Protein AF-D2A1H9-F1 (afdb_monomer)

pLDDT: mean 75.72, std 21.06, range [24.33, 97.44]

Sequence (351 aa):
MEKSYALTEHEVFTREFLALYKQNPILWQQKHPQYRNRSLRSEAYATIVKKCQEFNPEADEDFVRMKIDSMRSTFRKERKKVLQSKATATNPEDVYKPSLWYYDLLLFTAGEEAENEAMNETDEVLSPEDGNLVKIPFWSREYSAILINFYKSYPCLYSMSHPHYKNKKKRNDAVKKITEKLMEATGKYFHTSDVRRKISLIRGQFLYEYKKIKNSESRGENYKPTLWCFEMLSFLNEEYANKNKVATKKAERRMNLRPKVKRKNSSSDDSDEDMNVKKESDSSLSSESVQVEPKEEDEDQFDTTGKSLARILREMTDEQRIFANKIIREVMYHGQMEHLTASSRFSLDGS

Organism: Tribolium castaneum (NCBI:txid7070)

Secondary structure (DSSP, 8-state):
-----PPPHHHHHHHHHHHHHHH-GGGT-TT-TTTT-HHHHHHHHHHHHHHHHTT-TT--HHHHHHHHHHHHHHHHHHHHHHHHHHHH-SSGGGSPPP--TTHHHHGGGHHHHHHHHHHGGGSEEE-TTT--EEEPPP--HHHHHHHHHHHHT-GGGT-TTSTTTT-HHHHHHHHHHHHHHHHHHHS----HHHHHHHHHHHHHHHHHHHHHHHHHHHTT--PPP--TTTGGGGGGHHHHHHHHHHHHHHHHHHHTTS--PPP-----------------------------PPP-----HHHHHHHHHHHHHHHS-HHHHHHHHHHHHHHHHHHHTT---TT-----S--

Structure (mmCIF, N/CA/C/O backbone):
data_AF-D2A1H9-F1
#
_entry.id   AF-D2A1H9-F1
#
loop_
_atom_site.group_PDB
_atom_site.id
_atom_site.type_symbol
_atom_site.label_atom_id
_atom_site.label_alt_id
_atom_site.label_comp_id
_atom_site.label_asym_id
_atom_site.label_entity_id
_atom_site.label_seq_id
_atom_site.pdbx_PDB_ins_code
_atom_site.Cartn_x
_atom_site.Cartn_y
_atom_site.Cartn_z
_atom_site.occupancy
_atom_site.B_iso_or_equiv
_atom_site.auth_seq_id
_atom_site.auth_comp_id
_atom_site.auth_asym_id
_atom_site.auth_atom_id
_atom_site.pdbx_PDB_model_num
ATOM 1 N N . MET A 1 1 ? 10.017 -13.354 -43.660 1.00 31.61 1 MET A N 1
ATOM 2 C CA . MET A 1 1 ? 8.849 -14.100 -43.147 1.00 31.61 1 MET A CA 1
ATOM 3 C C . MET A 1 1 ? 8.525 -13.559 -41.766 1.00 31.61 1 MET A C 1
ATOM 5 O O . MET A 1 1 ? 9.150 -13.969 -40.795 1.00 31.61 1 MET A O 1
ATOM 9 N N . GLU A 1 2 ? 7.625 -12.578 -41.696 1.00 36.06 2 GLU A N 1
ATOM 10 C CA . GLU A 1 2 ? 7.051 -12.112 -40.432 1.00 36.06 2 GLU A CA 1
ATOM 11 C C . GLU A 1 2 ? 6.220 -13.248 -39.847 1.00 36.06 2 GLU A C 1
ATOM 13 O O . GLU A 1 2 ? 5.193 -13.638 -40.402 1.00 36.06 2 GLU A O 1
ATOM 18 N N . LYS A 1 3 ? 6.680 -13.825 -38.739 1.00 33.03 3 LYS A N 1
ATOM 19 C CA . LYS A 1 3 ? 5.825 -14.704 -37.954 1.00 33.03 3 LYS A CA 1
ATOM 20 C C . LYS A 1 3 ? 4.831 -13.807 -37.222 1.00 33.03 3 LYS A C 1
ATOM 22 O O . LYS A 1 3 ? 5.154 -13.233 -36.186 1.00 33.03 3 LYS A O 1
ATOM 27 N N . SER A 1 4 ? 3.643 -13.656 -37.800 1.00 45.28 4 SER A N 1
ATOM 28 C CA . SER A 1 4 ? 2.462 -13.163 -37.095 1.00 45.28 4 SER A CA 1
ATOM 29 C C . SER A 1 4 ? 2.116 -14.188 -36.014 1.00 45.28 4 SER A C 1
ATOM 31 O O . SER A 1 4 ? 1.417 -15.169 -36.255 1.00 45.28 4 SER A O 1
ATOM 33 N N . TYR A 1 5 ? 2.715 -14.028 -34.837 1.00 46.16 5 TYR A N 1
ATOM 34 C CA . TYR A 1 5 ? 2.308 -14.770 -33.656 1.00 46.16 5 TYR A CA 1
ATOM 35 C C . TYR A 1 5 ? 1.005 -14.138 -33.171 1.00 46.16 5 TYR A C 1
ATOM 37 O O . TYR A 1 5 ? 0.990 -12.979 -32.756 1.00 46.16 5 TYR A O 1
ATOM 45 N N . ALA A 1 6 ? -0.099 -14.877 -33.282 1.00 54.22 6 ALA A N 1
ATOM 46 C CA . ALA A 1 6 ? -1.350 -14.487 -32.652 1.00 54.22 6 ALA A CA 1
ATOM 47 C C . ALA A 1 6 ? -1.087 -14.287 -31.151 1.00 54.22 6 ALA A C 1
ATOM 49 O O . ALA A 1 6 ? -0.584 -15.193 -30.487 1.00 54.22 6 ALA A O 1
ATOM 50 N N . LEU A 1 7 ? -1.369 -13.084 -30.647 1.00 64.19 7 LEU A N 1
ATOM 51 C CA . LEU A 1 7 ? -1.227 -12.765 -29.228 1.00 64.19 7 LEU A CA 1
ATOM 52 C C . LEU A 1 7 ? -2.126 -13.698 -28.417 1.00 64.19 7 LEU A C 1
ATOM 54 O O . LEU A 1 7 ? -3.286 -13.913 -28.773 1.00 64.19 7 LEU A O 1
ATOM 58 N N . THR A 1 8 ? -1.604 -14.224 -27.315 1.00 81.44 8 THR A N 1
ATOM 59 C CA . THR A 1 8 ? -2.415 -14.976 -26.352 1.00 81.44 8 THR A CA 1
ATOM 60 C C . THR A 1 8 ? -3.510 -14.074 -25.772 1.00 81.44 8 THR A C 1
ATOM 62 O O . THR A 1 8 ? -3.329 -12.858 -25.660 1.00 81.44 8 THR A O 1
ATOM 65 N N . GLU A 1 9 ? -4.641 -14.643 -25.345 1.00 78.94 9 GLU A N 1
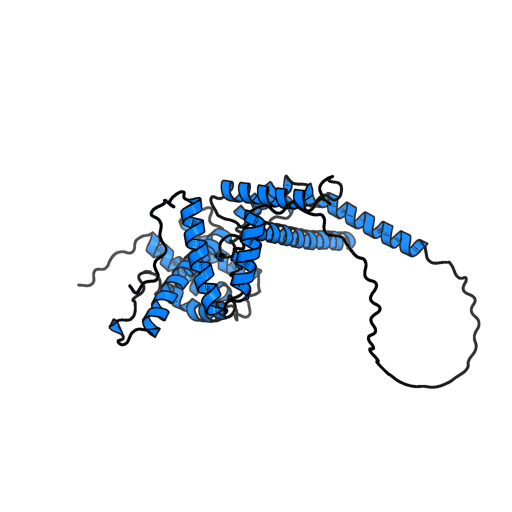ATOM 66 C CA . GLU A 1 9 ? -5.736 -13.873 -24.723 1.00 78.94 9 GLU A CA 1
ATOM 67 C C . GLU A 1 9 ? -5.243 -13.005 -23.551 1.00 78.94 9 GLU A C 1
ATOM 69 O O . GLU A 1 9 ? -5.648 -11.852 -23.394 1.00 78.94 9 GLU A O 1
ATOM 74 N N . HIS A 1 10 ? -4.286 -13.520 -22.772 1.00 79.50 10 HIS A N 1
ATOM 75 C CA . HIS A 1 10 ? -3.660 -12.790 -21.673 1.00 79.50 10 HIS A CA 1
ATOM 76 C C . HIS A 1 10 ? -2.796 -11.601 -22.142 1.00 79.50 10 HIS A C 1
ATOM 78 O O . HIS A 1 10 ? -2.772 -10.554 -21.486 1.00 79.50 10 HIS A O 1
ATOM 84 N N . GLU A 1 11 ? -2.071 -11.731 -23.256 1.00 86.44 11 GLU A N 1
ATOM 85 C CA . GLU A 1 11 ? -1.290 -10.631 -23.838 1.00 86.44 11 GLU A CA 1
ATOM 86 C C . GLU A 1 11 ? -2.198 -9.548 -24.422 1.00 86.44 11 GLU A C 1
ATOM 88 O O . GLU A 1 11 ? -1.936 -8.361 -24.217 1.00 86.44 11 GLU A O 1
ATOM 93 N N . VAL A 1 12 ? -3.296 -9.940 -25.079 1.00 89.06 12 VAL A N 1
ATOM 94 C CA . VAL A 1 12 ? -4.325 -9.005 -25.558 1.00 89.06 12 VAL A CA 1
ATOM 95 C C . VAL A 1 12 ? -4.909 -8.224 -24.383 1.00 89.06 12 VAL A C 1
ATOM 97 O O . VAL A 1 12 ? -4.861 -6.991 -24.394 1.00 89.06 12 VAL A O 1
ATOM 100 N N . PHE A 1 13 ? -5.341 -8.923 -23.328 1.00 90.81 13 PHE A N 1
ATOM 101 C CA . PHE A 1 13 ? -5.833 -8.300 -22.101 1.00 90.81 13 PHE A CA 1
ATOM 102 C C . PHE A 1 13 ? -4.808 -7.335 -21.497 1.00 90.81 13 PHE A C 1
ATOM 104 O O . PHE A 1 13 ? -5.133 -6.194 -21.178 1.00 90.81 13 PHE A O 1
ATOM 111 N N . THR A 1 14 ? -3.553 -7.770 -21.356 1.00 90.75 14 THR A N 1
ATOM 112 C CA . THR A 1 14 ? -2.485 -6.951 -20.769 1.00 90.75 14 THR A CA 1
ATOM 113 C C . THR A 1 14 ? -2.237 -5.685 -21.587 1.00 90.75 14 THR A C 1
ATOM 115 O O . THR A 1 14 ? -2.076 -4.603 -21.020 1.00 90.75 14 THR A O 1
ATOM 118 N N . ARG A 1 15 ? -2.247 -5.792 -22.918 1.00 93.50 15 ARG A N 1
ATOM 119 C CA . ARG A 1 15 ? -2.077 -4.648 -23.815 1.00 93.50 15 ARG A CA 1
ATOM 120 C C . ARG A 1 15 ? -3.219 -3.646 -23.666 1.00 93.50 15 ARG A C 1
ATOM 122 O O . ARG A 1 15 ? -2.962 -2.450 -23.568 1.00 93.50 15 ARG A O 1
ATOM 129 N N . GLU A 1 16 ? -4.459 -4.117 -23.615 1.00 93.94 16 GLU A N 1
ATOM 130 C CA . GLU A 1 16 ? -5.640 -3.264 -23.447 1.00 93.94 16 GLU A CA 1
ATOM 131 C C . GLU A 1 16 ? -5.691 -2.625 -22.056 1.00 93.94 16 GLU A C 1
ATOM 133 O O . GLU A 1 16 ? -5.940 -1.426 -21.935 1.00 93.94 16 GLU A O 1
ATOM 138 N N . PHE A 1 17 ? -5.358 -3.386 -21.011 1.00 94.62 17 PHE A N 1
ATOM 139 C CA . PHE A 1 17 ? -5.221 -2.887 -19.645 1.00 94.62 17 PHE A CA 1
ATOM 140 C C . PHE A 1 17 ? -4.208 -1.737 -19.565 1.00 94.62 17 PHE A C 1
ATOM 142 O O . PHE A 1 17 ? -4.512 -0.663 -19.041 1.00 94.62 17 PHE A O 1
ATOM 149 N N . LEU A 1 18 ? -3.008 -1.933 -20.122 1.00 95.69 18 LEU A N 1
ATOM 150 C CA . LEU A 1 18 ? -1.959 -0.913 -20.134 1.00 95.69 18 LEU A CA 1
ATOM 151 C C . LEU A 1 18 ? -2.318 0.279 -21.029 1.00 95.69 18 LEU A C 1
ATOM 153 O O . LEU A 1 18 ? -1.963 1.410 -20.697 1.00 95.69 18 LEU A O 1
ATOM 157 N N . ALA A 1 19 ? -3.057 0.062 -22.120 1.00 96.06 19 ALA A N 1
ATOM 158 C CA . ALA A 1 19 ? -3.561 1.140 -22.966 1.00 96.06 19 ALA A CA 1
ATOM 159 C C . ALA A 1 19 ? -4.569 2.025 -22.218 1.00 96.06 19 ALA A C 1
ATOM 161 O O . ALA A 1 19 ? -4.423 3.248 -22.232 1.00 96.06 19 ALA A O 1
ATOM 162 N N . LEU A 1 20 ? -5.533 1.429 -21.507 1.00 96.25 20 LEU A N 1
ATOM 163 C CA . LEU A 1 20 ? -6.468 2.171 -20.655 1.00 96.25 20 LEU A CA 1
ATOM 164 C C . LEU A 1 20 ? -5.728 2.918 -19.543 1.00 96.25 20 LEU A C 1
ATOM 166 O O . LEU A 1 20 ? -6.018 4.083 -19.279 1.00 96.25 20 LEU A O 1
ATOM 170 N N . TYR A 1 21 ? -4.727 2.290 -18.925 1.00 96.38 21 TYR A N 1
ATOM 171 C CA . TYR A 1 21 ? -3.904 2.949 -17.916 1.00 96.38 21 TYR A CA 1
ATOM 172 C C . TYR A 1 21 ? -3.146 4.161 -18.486 1.00 96.38 21 TYR A C 1
ATOM 174 O O . TYR A 1 21 ? -3.185 5.245 -17.902 1.00 96.38 21 TYR A O 1
ATOM 182 N N . LYS A 1 22 ? -2.533 4.019 -19.668 1.00 95.56 22 LYS A N 1
ATOM 183 C CA . LYS A 1 22 ? -1.838 5.105 -20.376 1.00 95.56 22 LYS A CA 1
ATOM 184 C C . LYS A 1 22 ? -2.769 6.273 -20.711 1.00 95.56 22 LYS A C 1
ATOM 186 O O . LYS A 1 22 ? -2.378 7.421 -20.519 1.00 95.56 22 LYS A O 1
ATOM 191 N N . GLN A 1 23 ? -3.992 5.987 -21.161 1.00 95.62 23 GLN A N 1
ATOM 192 C CA . GLN A 1 23 ? -5.009 6.991 -21.509 1.00 95.62 23 GLN A CA 1
ATOM 193 C C . GLN A 1 23 ? -5.525 7.793 -20.305 1.00 95.62 23 GLN A C 1
ATOM 195 O O . GLN A 1 23 ? -6.128 8.844 -20.495 1.00 95.62 23 GLN A O 1
ATOM 200 N N . ASN A 1 24 ? -5.273 7.333 -19.076 1.00 94.00 24 ASN A N 1
ATOM 201 C CA . ASN A 1 24 ? -5.733 7.974 -17.848 1.00 94.00 24 ASN A CA 1
ATOM 202 C C . ASN A 1 24 ? -4.560 8.599 -17.060 1.00 94.00 24 ASN A C 1
ATOM 204 O O . ASN A 1 24 ? -4.170 8.072 -16.012 1.00 94.00 24 ASN A O 1
ATOM 208 N N . PRO A 1 25 ? -4.001 9.746 -17.505 1.00 92.69 25 PRO A N 1
ATOM 209 C CA . PRO A 1 25 ? -2.854 10.399 -16.865 1.00 92.69 25 PRO A CA 1
ATOM 210 C C . PRO A 1 25 ? -3.104 10.788 -15.408 1.00 92.69 25 PRO A C 1
ATOM 212 O O . PRO A 1 25 ? -2.181 10.740 -14.598 1.00 92.69 25 PRO A O 1
ATOM 215 N N . ILE A 1 26 ? -4.358 11.052 -15.027 1.00 92.25 26 ILE A N 1
ATOM 216 C CA . ILE A 1 26 ? -4.758 11.301 -13.633 1.00 92.25 26 ILE A CA 1
ATOM 217 C C . ILE A 1 26 ? -4.377 10.175 -12.665 1.00 92.25 26 ILE A C 1
ATOM 219 O O . ILE A 1 26 ? -4.327 10.412 -11.456 1.00 92.25 26 ILE A O 1
ATOM 223 N N . LEU A 1 27 ? -4.127 8.959 -13.167 1.00 90.75 27 LEU A N 1
ATOM 224 C CA . LEU A 1 27 ? -3.737 7.805 -12.362 1.00 90.75 27 LEU A CA 1
ATOM 225 C C . LEU A 1 27 ? -2.225 7.720 -12.121 1.00 90.75 27 LEU A C 1
ATOM 227 O O . LEU A 1 27 ? -1.824 7.096 -11.139 1.00 90.75 27 LEU A O 1
ATOM 231 N N . TRP A 1 28 ? -1.394 8.334 -12.969 1.00 90.38 28 TRP A N 1
ATOM 232 C CA . TRP A 1 28 ? 0.053 8.085 -12.981 1.00 90.38 28 TRP A CA 1
ATOM 233 C C . TRP A 1 28 ? 0.952 9.316 -13.109 1.00 90.38 28 TRP A C 1
ATOM 235 O O . TRP A 1 28 ? 2.125 9.199 -12.773 1.00 90.38 28 TRP A O 1
ATOM 245 N N . GLN A 1 29 ? 0.434 10.464 -13.546 1.00 88.50 29 GLN A N 1
ATOM 246 C CA . GLN A 1 29 ? 1.164 11.733 -13.611 1.00 88.50 29 GLN A CA 1
ATOM 247 C C . GLN A 1 29 ? 0.939 12.537 -12.330 1.00 88.50 29 GLN A C 1
ATOM 249 O O . GLN A 1 29 ? -0.151 13.078 -12.123 1.00 88.50 29 GLN A O 1
ATOM 254 N N . GLN A 1 30 ? 1.953 12.665 -11.475 1.00 82.94 30 GLN A N 1
ATOM 255 C CA . GLN A 1 30 ? 1.803 13.349 -10.182 1.00 82.94 30 GLN A CA 1
ATOM 256 C C . GLN A 1 30 ? 1.515 14.842 -10.329 1.00 82.94 30 GLN A C 1
ATOM 258 O O . GLN A 1 30 ? 0.791 15.427 -9.522 1.00 82.94 30 GLN A O 1
ATOM 263 N N . LYS A 1 31 ? 2.057 15.448 -11.388 1.00 83.81 31 LYS A N 1
ATOM 264 C CA . LYS A 1 31 ? 1.885 16.870 -11.716 1.00 83.81 31 LYS A CA 1
ATOM 265 C C . LYS A 1 31 ? 0.549 17.171 -12.402 1.00 83.81 31 LYS A C 1
ATOM 267 O O . LYS A 1 31 ? 0.267 18.329 -12.697 1.00 83.81 31 LYS A O 1
ATOM 272 N N . HIS A 1 32 ? -0.286 16.163 -12.660 1.00 87.44 32 HIS A N 1
ATOM 273 C CA . HIS A 1 32 ? -1.576 16.374 -13.306 1.00 87.44 32 HIS A CA 1
ATOM 274 C C . HIS A 1 32 ? -2.501 17.229 -12.415 1.00 87.44 32 HIS A C 1
ATOM 276 O O . HIS A 1 32 ? -2.644 16.920 -11.228 1.00 87.44 32 HIS A O 1
ATOM 282 N N . PRO A 1 33 ? -3.204 18.250 -12.948 1.00 89.44 33 PRO A N 1
ATOM 283 C CA . PRO A 1 33 ? -4.026 19.154 -12.134 1.00 89.44 33 PRO A CA 1
ATOM 284 C C . PRO A 1 33 ? -5.084 18.421 -11.296 1.00 89.44 33 PRO A C 1
ATOM 286 O O . PRO A 1 33 ? -5.309 18.726 -10.127 1.00 89.44 33 PRO A O 1
ATOM 289 N N . GLN A 1 34 ? -5.700 17.391 -11.879 1.00 88.88 34 GLN A N 1
ATOM 290 C CA . GLN A 1 34 ? -6.692 16.547 -11.211 1.00 88.88 34 GLN A CA 1
ATOM 291 C C . GLN A 1 34 ? -6.103 15.338 -10.449 1.00 88.88 34 GLN A C 1
ATOM 293 O O . GLN A 1 34 ? -6.873 14.512 -9.963 1.00 88.88 34 GLN A O 1
ATOM 298 N N . TYR A 1 35 ? -4.777 15.216 -10.277 1.00 77.94 35 TYR A N 1
ATOM 299 C CA . TYR A 1 35 ? -4.156 14.060 -9.601 1.00 77.94 35 TYR A CA 1
ATOM 300 C C . TYR A 1 35 ? -4.649 13.866 -8.157 1.00 77.94 35 TYR A C 1
ATOM 302 O O . TYR A 1 35 ? -4.772 12.746 -7.673 1.00 77.94 35 TYR A O 1
ATOM 310 N N . ARG A 1 36 ? -4.977 14.947 -7.442 1.00 77.19 36 ARG A N 1
ATOM 311 C CA . ARG A 1 36 ? -5.502 14.864 -6.064 1.00 77.19 36 ARG A CA 1
ATOM 312 C C . ARG A 1 36 ? -7.024 14.694 -5.995 1.00 77.19 36 ARG A C 1
ATOM 314 O O . ARG A 1 36 ? -7.566 14.526 -4.903 1.00 77.19 36 ARG A O 1
ATOM 321 N N . ASN A 1 37 ? -7.727 14.719 -7.129 1.00 80.94 37 ASN A N 1
ATOM 322 C CA . ASN A 1 37 ? -9.178 14.574 -7.152 1.00 80.94 37 ASN A CA 1
ATOM 323 C C . ASN A 1 37 ? -9.571 13.094 -7.035 1.00 80.94 37 ASN A C 1
ATOM 325 O O . ASN A 1 37 ? -9.503 12.326 -7.995 1.00 80.94 37 ASN A O 1
ATOM 329 N N . ARG A 1 38 ? -10.020 12.703 -5.838 1.00 78.56 38 ARG A N 1
ATOM 330 C CA . ARG A 1 38 ? -10.427 11.325 -5.532 1.00 78.56 38 ARG A CA 1
ATOM 331 C C . ARG A 1 38 ? -11.581 10.831 -6.408 1.00 78.56 38 ARG A C 1
ATOM 333 O O . ARG A 1 38 ? -11.579 9.661 -6.772 1.00 78.56 38 ARG A O 1
ATOM 340 N N . SER A 1 39 ? -12.541 11.696 -6.737 1.00 84.31 39 SER A N 1
ATOM 341 C CA . SER A 1 39 ? -13.721 11.315 -7.522 1.00 84.31 39 SER A CA 1
ATOM 342 C C . SER A 1 39 ? -13.332 10.970 -8.955 1.00 84.31 39 SER A C 1
ATOM 344 O O . SER A 1 39 ? -13.622 9.874 -9.420 1.00 84.31 39 SER A O 1
ATOM 346 N N . LEU A 1 40 ? -12.588 11.864 -9.614 1.00 87.62 40 LEU A N 1
ATOM 347 C CA . LEU A 1 40 ? -12.137 11.657 -10.995 1.00 87.62 40 LEU A CA 1
ATOM 348 C C . LEU A 1 40 ? -11.183 10.464 -11.112 1.00 87.62 40 LEU A C 1
ATOM 350 O O . LEU A 1 40 ? -11.238 9.711 -12.077 1.00 87.62 40 LEU A O 1
ATOM 354 N N . ARG A 1 41 ? -10.340 10.234 -10.098 1.00 89.50 41 ARG A N 1
ATOM 355 C CA . ARG A 1 41 ? -9.500 9.029 -10.042 1.00 89.50 41 ARG A CA 1
ATOM 356 C C . ARG A 1 41 ? -10.312 7.750 -9.925 1.00 89.50 41 ARG A C 1
ATOM 358 O O . ARG A 1 41 ? -9.975 6.781 -10.594 1.00 89.50 41 ARG A O 1
ATOM 365 N N . SER A 1 42 ? -11.352 7.739 -9.094 1.00 87.12 42 SER A N 1
ATOM 366 C CA . SER A 1 42 ? -12.228 6.571 -8.968 1.00 87.12 42 SER A CA 1
ATOM 367 C C . SER A 1 42 ? -12.970 6.291 -10.282 1.00 87.12 42 SER A C 1
ATOM 369 O O . SER A 1 42 ? -13.064 5.139 -10.687 1.00 87.12 42 SER A O 1
ATOM 371 N N . GLU A 1 43 ? -13.381 7.327 -11.019 1.00 92.81 43 GLU A N 1
ATOM 372 C CA . GLU A 1 43 ? -13.977 7.192 -12.357 1.00 92.81 43 GLU A CA 1
ATOM 373 C C . GLU A 1 43 ? -12.995 6.613 -13.396 1.00 92.81 43 GLU A C 1
ATOM 375 O O . GLU A 1 43 ? -13.328 5.676 -14.127 1.00 92.81 43 GLU A O 1
ATOM 380 N N . ALA A 1 44 ? -11.747 7.092 -13.414 1.00 93.44 44 ALA A N 1
ATOM 381 C CA . ALA A 1 44 ? -10.712 6.515 -14.272 1.00 93.44 44 ALA A CA 1
ATOM 382 C C . ALA A 1 44 ? -10.406 5.055 -13.918 1.00 93.44 44 ALA A C 1
ATOM 384 O O . ALA A 1 44 ? -10.290 4.215 -14.812 1.00 93.44 44 ALA A O 1
ATOM 385 N N . TYR A 1 45 ? -10.327 4.720 -12.626 1.00 93.75 45 TYR A N 1
ATOM 386 C CA . TYR A 1 45 ? -10.187 3.327 -12.213 1.00 93.75 45 TYR A CA 1
ATOM 387 C C . TYR A 1 45 ? -11.392 2.485 -12.626 1.00 93.75 45 TYR A C 1
ATOM 389 O O . TYR A 1 45 ? -11.187 1.376 -13.106 1.00 93.75 45 TYR A O 1
ATOM 397 N N . ALA A 1 46 ? -12.621 2.996 -12.513 1.00 94.44 46 ALA A N 1
ATOM 398 C CA . ALA A 1 46 ? -13.830 2.270 -12.899 1.00 94.44 46 ALA A CA 1
ATOM 399 C C . ALA A 1 46 ? -13.803 1.830 -14.373 1.00 94.44 46 ALA A C 1
ATOM 401 O O . ALA A 1 46 ? -14.283 0.747 -14.706 1.00 94.44 46 ALA A O 1
ATOM 402 N N . THR A 1 47 ? -13.185 2.624 -15.250 1.00 95.06 47 THR A N 1
ATOM 403 C CA . THR A 1 47 ? -12.982 2.253 -16.659 1.00 95.06 47 THR A CA 1
ATOM 404 C C . THR A 1 47 ? -12.081 1.023 -16.800 1.00 95.06 47 THR A C 1
ATOM 406 O O . THR A 1 47 ? -12.396 0.105 -17.553 1.00 95.06 47 THR A O 1
ATOM 409 N N . ILE A 1 48 ? -10.989 0.962 -16.036 1.00 95.69 48 ILE A N 1
ATOM 410 C CA . ILE A 1 48 ? -10.062 -0.179 -16.044 1.00 95.69 48 ILE A CA 1
ATOM 411 C C . ILE A 1 48 ? -10.681 -1.395 -15.331 1.00 95.69 48 ILE A C 1
ATOM 413 O O . ILE A 1 48 ? -10.490 -2.525 -15.771 1.00 95.69 48 ILE A O 1
ATOM 417 N N . VAL A 1 49 ? -11.472 -1.176 -14.274 1.00 94.94 49 VAL A N 1
ATOM 418 C CA . VAL A 1 49 ? -12.205 -2.233 -13.555 1.00 94.94 49 VAL A CA 1
ATOM 419 C C . VAL A 1 49 ? -13.137 -2.983 -14.496 1.00 94.94 49 VAL A C 1
ATOM 421 O O . VAL A 1 49 ? -13.075 -4.208 -14.532 1.00 94.94 49 VAL A O 1
ATOM 424 N N . LYS A 1 50 ? -13.929 -2.272 -15.312 1.00 95.19 50 LYS A N 1
ATOM 425 C CA . LYS A 1 50 ? -14.806 -2.901 -16.317 1.00 95.19 50 LYS A CA 1
ATOM 426 C C . LYS A 1 50 ? -14.034 -3.860 -17.221 1.00 95.19 50 LYS A C 1
ATOM 428 O O . LYS A 1 50 ? -14.512 -4.953 -17.495 1.00 95.19 50 LYS A O 1
ATOM 433 N N . LYS A 1 51 ? -12.814 -3.482 -17.619 1.00 92.38 51 LYS A N 1
ATOM 434 C CA . LYS A 1 51 ? -11.954 -4.342 -18.433 1.00 92.38 51 LYS A CA 1
ATOM 435 C C . LYS A 1 51 ? -11.456 -5.568 -17.667 1.00 92.38 51 LYS A C 1
ATOM 437 O O . LYS A 1 51 ? -11.410 -6.662 -18.216 1.00 92.38 51 LYS A O 1
ATOM 442 N N . CYS A 1 52 ? -11.088 -5.412 -16.396 1.00 87.31 52 CYS A N 1
ATOM 443 C CA . CYS A 1 52 ? -10.716 -6.545 -15.546 1.00 87.31 52 CYS A CA 1
ATOM 444 C C . CYS A 1 52 ? -11.883 -7.507 -15.296 1.00 87.31 52 CYS A C 1
ATOM 446 O O . CYS A 1 52 ? -11.652 -8.711 -15.201 1.00 87.31 52 CYS A O 1
ATOM 448 N N . GLN A 1 53 ? -13.114 -6.996 -15.240 1.00 90.94 53 GLN A N 1
ATOM 449 C CA . GLN A 1 53 ? -14.324 -7.787 -15.018 1.00 90.94 53 GLN A CA 1
ATOM 450 C C . GLN A 1 53 ? -14.678 -8.734 -16.168 1.00 90.94 53 GLN A C 1
ATOM 452 O O . GLN A 1 53 ? -15.359 -9.725 -15.929 1.00 90.94 53 GLN A O 1
ATOM 457 N N . GLU A 1 54 ? -14.154 -8.502 -17.377 1.00 88.31 54 GLU A N 1
ATOM 458 C CA . GLU A 1 54 ? -14.280 -9.442 -18.502 1.00 88.31 54 GLU A CA 1
ATOM 459 C C . GLU A 1 54 ? -13.606 -10.798 -18.218 1.00 88.31 54 GLU A C 1
ATOM 461 O O . GLU A 1 54 ? -14.035 -11.817 -18.750 1.00 88.31 54 GLU A O 1
ATOM 466 N N . PHE A 1 55 ? -12.576 -10.820 -17.361 1.00 79.19 55 PHE A N 1
ATOM 467 C CA . PHE A 1 55 ? -11.813 -12.026 -17.003 1.00 79.19 55 PHE A CA 1
ATOM 468 C C . PHE A 1 55 ? -11.989 -12.437 -15.539 1.00 79.19 55 PHE A C 1
ATOM 470 O O . PHE A 1 55 ? -11.877 -13.613 -15.203 1.00 79.19 55 PHE A O 1
ATOM 477 N N . ASN A 1 56 ? -12.232 -11.470 -14.656 1.00 78.62 56 ASN A N 1
ATOM 478 C CA . ASN A 1 56 ? -12.472 -11.691 -13.238 1.00 78.62 56 ASN A CA 1
ATOM 479 C C . ASN A 1 56 ? -13.679 -10.854 -12.790 1.00 78.62 56 ASN A C 1
ATOM 481 O O . ASN A 1 56 ? -13.488 -9.686 -12.444 1.00 78.62 56 ASN A O 1
ATOM 485 N N . PRO A 1 57 ? -14.895 -11.424 -12.753 1.00 87.06 57 PRO A N 1
ATOM 486 C CA . PRO A 1 57 ? -16.113 -10.696 -12.394 1.00 87.06 57 PRO A CA 1
ATOM 487 C C . PRO A 1 57 ? -16.058 -9.977 -11.036 1.00 87.06 57 PRO A C 1
ATOM 489 O O . PRO A 1 57 ? -16.744 -8.975 -10.849 1.00 87.06 57 PRO A O 1
ATOM 492 N N . GLU A 1 58 ? -15.224 -10.446 -10.103 1.00 78.00 58 GLU A N 1
ATOM 493 C CA . GLU A 1 58 ? -15.045 -9.844 -8.774 1.00 78.00 58 GLU A CA 1
ATOM 494 C C . GLU A 1 58 ? -14.013 -8.706 -8.747 1.00 78.00 58 GLU A C 1
ATOM 496 O O . GLU A 1 58 ? -13.774 -8.109 -7.697 1.00 78.00 58 GLU A O 1
ATOM 501 N N . ALA A 1 59 ? -13.380 -8.388 -9.881 1.00 80.38 59 ALA A N 1
ATOM 502 C CA . ALA A 1 59 ? -12.392 -7.324 -9.944 1.00 80.38 59 ALA A CA 1
ATOM 503 C C . ALA A 1 59 ? -13.004 -5.982 -9.519 1.00 80.38 59 ALA A C 1
ATOM 505 O O . ALA A 1 59 ? -14.032 -5.541 -10.039 1.00 80.38 59 ALA A O 1
ATOM 506 N N . ASP A 1 60 ? -12.320 -5.316 -8.594 1.00 85.25 60 ASP A N 1
ATOM 507 C CA . ASP A 1 60 ? -12.669 -4.005 -8.072 1.00 85.25 60 ASP A CA 1
ATOM 508 C C . ASP A 1 60 ? -11.508 -3.007 -8.257 1.00 85.25 60 ASP A C 1
ATOM 510 O O . ASP A 1 60 ? -10.467 -3.300 -8.857 1.00 85.25 60 ASP A O 1
ATOM 514 N N . GLU A 1 61 ? -11.682 -1.778 -7.767 1.00 84.62 61 GLU A N 1
ATOM 515 C CA . GLU A 1 61 ? -10.651 -0.733 -7.856 1.00 84.62 61 GLU A CA 1
ATOM 516 C C . GLU A 1 61 ? -9.319 -1.165 -7.209 1.00 84.62 61 GLU A C 1
ATOM 518 O O . GLU A 1 61 ? -8.241 -0.734 -7.630 1.00 84.62 61 GLU A O 1
ATOM 523 N N . ASP A 1 62 ? -9.371 -2.007 -6.178 1.00 77.75 62 ASP A N 1
ATOM 524 C CA . ASP A 1 62 ? -8.184 -2.496 -5.486 1.00 77.75 62 ASP A CA 1
ATOM 525 C C . ASP A 1 62 ? -7.436 -3.526 -6.329 1.00 77.75 62 ASP A C 1
ATOM 527 O O . ASP A 1 62 ? -6.212 -3.430 -6.443 1.00 77.75 62 ASP A O 1
ATOM 531 N N . PHE A 1 63 ? -8.155 -4.441 -6.983 1.00 79.94 63 PHE A N 1
ATOM 532 C CA . PHE A 1 63 ? -7.575 -5.384 -7.936 1.00 79.94 63 PHE A CA 1
ATOM 533 C C . PHE A 1 63 ? -6.784 -4.658 -9.032 1.00 79.94 63 PHE A C 1
ATOM 535 O O . PHE A 1 63 ? -5.629 -4.996 -9.310 1.00 79.94 63 PHE A O 1
ATOM 542 N N . VAL A 1 64 ? -7.370 -3.608 -9.615 1.00 88.50 64 VAL A N 1
ATOM 543 C CA . VAL A 1 64 ? -6.710 -2.797 -10.649 1.00 88.50 64 VAL A CA 1
ATOM 544 C C . VAL A 1 64 ? -5.455 -2.118 -10.109 1.00 88.50 64 VAL A C 1
ATOM 546 O O . VAL A 1 64 ? -4.402 -2.178 -10.749 1.00 88.50 64 VAL A O 1
ATOM 549 N N . ARG A 1 65 ? -5.535 -1.502 -8.922 1.00 83.81 65 ARG A N 1
ATOM 550 C CA . ARG A 1 65 ? -4.370 -0.883 -8.272 1.00 83.81 65 ARG A CA 1
ATOM 551 C C . ARG A 1 65 ? -3.251 -1.891 -8.040 1.00 83.81 65 ARG A C 1
ATOM 553 O O . ARG A 1 65 ? -2.109 -1.610 -8.387 1.00 83.81 65 ARG A O 1
ATOM 560 N N . MET A 1 66 ? -3.581 -3.081 -7.544 1.00 75.31 66 MET A N 1
ATOM 561 C CA . MET A 1 66 ? -2.608 -4.154 -7.332 1.00 75.31 66 MET A CA 1
ATOM 562 C C . MET A 1 66 ? -1.953 -4.607 -8.635 1.00 75.31 66 MET A C 1
ATOM 564 O O . MET A 1 66 ? -0.737 -4.807 -8.679 1.00 75.31 66 MET A O 1
ATOM 568 N N . LYS A 1 67 ? -2.737 -4.751 -9.708 1.00 83.38 67 LYS A N 1
ATOM 569 C CA . LYS A 1 67 ? -2.221 -5.134 -11.026 1.00 83.38 67 LYS A CA 1
ATOM 570 C C . LYS A 1 67 ? -1.263 -4.066 -11.571 1.00 83.38 67 LYS A C 1
ATOM 572 O O . LYS A 1 67 ? -0.173 -4.423 -12.017 1.00 83.38 67 LYS A O 1
ATOM 577 N N . ILE A 1 68 ? -1.612 -2.778 -11.457 1.00 90.44 68 ILE A N 1
ATOM 578 C CA . ILE A 1 68 ? -0.735 -1.650 -11.828 1.00 90.44 68 ILE A CA 1
ATOM 579 C C . ILE A 1 68 ? 0.550 -1.671 -10.996 1.00 90.44 68 ILE A C 1
ATOM 581 O O . ILE A 1 68 ? 1.640 -1.632 -11.564 1.00 90.44 68 ILE A O 1
ATOM 585 N N . ASP A 1 69 ? 0.446 -1.771 -9.670 1.00 79.75 69 ASP A N 1
ATOM 586 C CA . ASP A 1 69 ? 1.604 -1.748 -8.772 1.00 79.75 69 ASP A CA 1
ATOM 587 C C . ASP A 1 69 ? 2.556 -2.918 -9.040 1.00 79.75 69 ASP A C 1
ATOM 589 O O . ASP A 1 69 ? 3.778 -2.736 -9.074 1.00 79.75 69 ASP A O 1
ATOM 593 N N . SER A 1 70 ? 2.007 -4.110 -9.285 1.00 80.06 70 SER A N 1
ATOM 594 C CA . SER A 1 70 ? 2.766 -5.297 -9.677 1.00 80.06 70 SER A CA 1
ATOM 595 C C . SER A 1 70 ? 3.501 -5.073 -11.002 1.00 80.06 70 SER A C 1
ATOM 597 O O . SER A 1 70 ? 4.722 -5.230 -11.064 1.00 80.06 70 SER A O 1
ATOM 599 N N . MET A 1 71 ? 2.791 -4.613 -12.037 1.00 88.06 71 MET A N 1
ATOM 600 C CA . MET A 1 71 ? 3.371 -4.344 -13.355 1.00 88.06 71 MET A CA 1
ATOM 601 C C . MET A 1 71 ? 4.457 -3.263 -13.305 1.00 88.06 71 MET A C 1
ATOM 603 O O . MET A 1 71 ? 5.530 -3.455 -13.879 1.00 88.06 71 MET A O 1
ATOM 607 N N . ARG A 1 72 ? 4.229 -2.170 -12.564 1.00 87.12 72 ARG A N 1
ATOM 608 C CA . ARG A 1 72 ? 5.213 -1.094 -12.360 1.00 87.12 72 ARG A CA 1
ATOM 609 C C . ARG A 1 72 ? 6.419 -1.550 -11.548 1.00 87.12 72 ARG A C 1
ATOM 611 O O . ARG A 1 72 ? 7.531 -1.108 -11.812 1.00 87.12 72 ARG A O 1
ATOM 618 N N . SER A 1 73 ? 6.229 -2.439 -10.573 1.00 78.31 73 SER A N 1
ATOM 619 C CA . SER A 1 73 ? 7.331 -3.037 -9.810 1.00 78.31 73 SER A CA 1
ATOM 620 C C . SER A 1 73 ? 8.259 -3.849 -10.714 1.00 78.31 73 SER A C 1
ATOM 622 O O . SER A 1 73 ? 9.475 -3.658 -10.679 1.00 78.31 73 SER A O 1
ATOM 624 N N . THR A 1 74 ? 7.692 -4.700 -11.572 1.00 81.31 74 THR A N 1
ATOM 625 C CA . THR A 1 74 ? 8.456 -5.474 -12.561 1.00 81.31 74 THR A CA 1
ATOM 626 C C . THR A 1 74 ? 9.146 -4.556 -13.569 1.00 81.31 74 THR A C 1
ATOM 628 O O . THR A 1 74 ? 10.341 -4.710 -13.812 1.00 81.31 74 THR A O 1
ATOM 631 N N . PHE A 1 75 ? 8.435 -3.549 -14.086 1.00 90.19 75 PHE A N 1
ATOM 632 C CA . PHE A 1 75 ? 8.994 -2.556 -15.005 1.00 90.19 75 PHE A CA 1
ATOM 633 C C . PHE A 1 75 ? 10.178 -1.792 -14.404 1.00 90.19 75 PHE A C 1
ATOM 635 O O . PHE A 1 75 ? 11.212 -1.684 -15.053 1.00 90.19 75 PHE A O 1
ATOM 642 N N . ARG A 1 76 ? 10.078 -1.316 -13.155 1.00 86.94 76 ARG A N 1
ATOM 643 C CA . ARG A 1 76 ? 11.180 -0.623 -12.465 1.00 86.94 76 ARG A CA 1
ATOM 644 C C . ARG A 1 76 ? 12.436 -1.484 -12.367 1.00 86.94 76 ARG A C 1
ATOM 646 O O . ARG A 1 76 ? 13.525 -1.017 -12.688 1.00 86.94 76 ARG A O 1
ATOM 653 N N . LYS A 1 77 ? 12.288 -2.752 -11.967 1.00 81.31 77 LYS A N 1
ATOM 654 C CA . LYS A 1 77 ? 13.416 -3.697 -11.894 1.00 81.31 77 LYS A CA 1
ATOM 655 C C . LYS A 1 77 ? 14.066 -3.887 -13.258 1.00 81.31 77 LYS A C 1
ATOM 657 O O . LYS A 1 77 ? 15.288 -3.865 -13.360 1.00 81.31 77 LYS A O 1
ATOM 662 N N . GLU A 1 78 ? 13.250 -4.050 -14.292 1.00 89.31 78 GLU A N 1
ATOM 663 C CA . GLU A 1 78 ? 13.746 -4.233 -15.649 1.00 89.31 78 GLU A CA 1
ATOM 664 C C . GLU A 1 78 ? 14.451 -2.974 -16.168 1.00 89.31 78 GLU A C 1
ATOM 666 O O . GLU A 1 78 ? 15.573 -3.048 -16.662 1.00 89.31 78 GLU A O 1
ATOM 671 N N . ARG A 1 79 ? 13.858 -1.797 -15.949 1.00 88.50 79 ARG A N 1
ATOM 672 C CA . ARG A 1 79 ? 14.434 -0.501 -16.314 1.00 88.50 79 ARG A CA 1
ATOM 673 C C . ARG A 1 79 ? 15.756 -0.239 -15.598 1.00 88.50 79 ARG A C 1
ATOM 675 O O . ARG A 1 79 ? 16.677 0.276 -16.222 1.00 88.50 79 ARG A O 1
ATOM 682 N N . LYS A 1 80 ? 15.889 -0.635 -14.327 1.00 86.06 80 LYS A N 1
ATOM 683 C CA . LYS A 1 80 ? 17.155 -0.537 -13.586 1.00 86.06 80 LYS A CA 1
ATOM 684 C C . LYS A 1 80 ? 18.276 -1.314 -14.280 1.00 86.06 80 LYS A C 1
ATOM 686 O O . LYS A 1 80 ? 19.356 -0.759 -14.445 1.00 86.06 80 LYS A O 1
ATOM 691 N N . LYS A 1 81 ? 18.017 -2.541 -14.754 1.00 87.31 81 LYS A N 1
ATOM 692 C CA . LYS A 1 81 ? 19.007 -3.328 -15.518 1.00 87.31 81 LYS A CA 1
ATOM 693 C C . LYS A 1 81 ? 19.405 -2.629 -16.818 1.00 87.31 81 LYS A C 1
ATOM 695 O O . LYS A 1 81 ? 20.589 -2.545 -17.127 1.00 87.31 81 LYS A O 1
ATOM 700 N N . VAL A 1 82 ? 18.423 -2.094 -17.549 1.00 89.25 82 VAL A N 1
ATOM 701 C CA . VAL A 1 82 ? 18.656 -1.355 -18.802 1.00 89.25 82 VAL A CA 1
ATOM 702 C C . VAL A 1 82 ? 19.520 -0.122 -18.548 1.00 89.25 82 VAL A C 1
ATOM 704 O O . VAL A 1 82 ? 20.487 0.104 -19.265 1.00 89.25 82 VAL A O 1
ATOM 707 N N . LEU A 1 83 ? 19.208 0.666 -17.513 1.00 88.56 83 LEU A N 1
ATOM 708 C CA . LEU A 1 83 ? 19.969 1.868 -17.168 1.00 88.56 83 LEU A CA 1
ATOM 709 C C . LEU A 1 83 ? 21.384 1.543 -16.680 1.00 88.56 83 LEU A C 1
ATOM 711 O O . LEU A 1 83 ? 22.325 2.206 -17.102 1.00 88.56 83 LEU A O 1
ATOM 715 N N . GLN A 1 84 ? 21.541 0.519 -15.835 1.00 86.75 84 GLN A N 1
ATOM 716 C CA . GLN A 1 84 ? 22.853 0.067 -15.363 1.00 86.75 84 GLN A CA 1
ATOM 717 C C . GLN A 1 84 ? 23.726 -0.411 -16.522 1.00 86.75 84 GLN A C 1
ATOM 719 O O . GLN A 1 84 ? 24.865 0.021 -16.640 1.00 86.75 84 GLN A O 1
ATOM 724 N N . SER A 1 85 ? 23.175 -1.235 -17.415 1.00 89.56 85 SER A N 1
ATOM 725 C CA . SER A 1 85 ? 23.896 -1.695 -18.599 1.00 89.56 85 SER A CA 1
ATOM 726 C C . SER A 1 85 ? 24.209 -0.548 -19.557 1.00 89.56 85 SER A C 1
ATOM 728 O O . SER A 1 85 ? 25.317 -0.477 -20.065 1.00 89.56 85 SER A O 1
ATOM 730 N N . LYS A 1 86 ? 23.293 0.406 -19.751 1.00 88.81 86 LYS A N 1
ATOM 731 C CA . LYS A 1 86 ? 23.557 1.599 -20.565 1.00 88.81 86 LYS A CA 1
ATOM 732 C C . LYS A 1 86 ? 24.676 2.475 -19.988 1.00 88.81 86 LYS A C 1
ATOM 734 O O . LYS A 1 86 ? 25.370 3.129 -20.756 1.00 88.81 86 LYS A O 1
ATOM 739 N N . ALA A 1 87 ? 24.841 2.506 -18.665 1.00 87.06 87 ALA A N 1
ATOM 740 C CA . ALA A 1 87 ? 25.908 3.260 -18.008 1.00 87.06 87 ALA A CA 1
ATOM 741 C C . ALA A 1 87 ? 27.288 2.595 -18.149 1.00 87.06 87 ALA A C 1
ATOM 743 O O . ALA A 1 87 ? 28.296 3.296 -18.122 1.00 87.06 87 ALA A O 1
ATOM 744 N N . THR A 1 88 ? 27.342 1.267 -18.290 1.00 86.94 88 THR A N 1
ATOM 745 C CA . THR A 1 88 ? 28.597 0.502 -18.384 1.00 86.94 88 THR A CA 1
ATOM 746 C C . THR A 1 88 ? 28.943 0.045 -19.802 1.00 86.94 88 THR A C 1
ATOM 748 O O . THR A 1 88 ? 30.093 -0.302 -20.061 1.00 86.94 88 THR A O 1
ATOM 751 N N . ALA A 1 89 ? 27.979 0.031 -20.724 1.00 86.06 89 ALA A N 1
ATOM 752 C CA . ALA A 1 89 ? 28.167 -0.416 -22.098 1.00 86.06 89 ALA A CA 1
ATOM 753 C C . ALA A 1 89 ? 29.038 0.561 -22.896 1.00 86.06 89 ALA A C 1
ATOM 755 O O . ALA A 1 89 ? 28.794 1.767 -22.921 1.00 86.06 89 ALA A O 1
ATOM 756 N N . THR A 1 90 ? 30.037 0.019 -23.592 1.00 84.50 90 THR A N 1
ATOM 757 C CA . THR A 1 90 ? 30.911 0.785 -24.494 1.00 84.50 90 THR A CA 1
ATOM 758 C C . THR A 1 90 ? 30.320 0.881 -25.901 1.00 84.50 90 THR A C 1
ATOM 760 O O . THR A 1 90 ? 30.494 1.902 -26.561 1.00 84.50 90 THR A O 1
ATOM 763 N N . ASN A 1 91 ? 29.563 -0.134 -26.339 1.00 86.88 91 ASN A N 1
ATOM 764 C CA . ASN A 1 91 ? 28.853 -0.126 -27.618 1.00 86.88 91 ASN A CA 1
ATOM 765 C C . ASN A 1 91 ? 27.326 -0.204 -27.423 1.00 86.88 91 ASN A C 1
ATOM 767 O O . ASN A 1 91 ? 26.860 -0.830 -26.470 1.00 86.88 91 ASN A O 1
ATOM 771 N N . PRO A 1 92 ? 26.516 0.358 -28.343 1.00 80.38 92 PRO A N 1
ATOM 772 C CA . PRO A 1 92 ? 25.052 0.297 -28.262 1.00 80.38 92 PRO A CA 1
ATOM 773 C C . PRO A 1 92 ? 24.466 -1.121 -28.253 1.00 80.38 92 PRO A C 1
ATOM 775 O O . PRO A 1 92 ? 23.418 -1.339 -27.649 1.00 80.38 92 PRO A O 1
ATOM 778 N N . GLU A 1 93 ? 25.131 -2.083 -28.897 1.00 82.44 93 GLU A N 1
ATOM 779 C CA . GLU A 1 93 ? 24.672 -3.480 -28.944 1.00 82.44 93 GLU A CA 1
ATOM 780 C C . GLU A 1 93 ? 24.909 -4.240 -27.633 1.00 82.44 93 GLU A C 1
ATOM 782 O O . GLU A 1 93 ? 24.232 -5.236 -27.379 1.00 82.44 93 GLU A O 1
ATOM 787 N N . ASP A 1 94 ? 25.802 -3.736 -26.776 1.00 82.62 94 ASP A N 1
ATOM 788 C CA . ASP A 1 94 ? 26.096 -4.315 -25.460 1.00 82.62 94 ASP A CA 1
ATOM 789 C C . ASP A 1 94 ? 25.065 -3.884 -24.401 1.00 82.62 94 ASP A C 1
ATOM 791 O O . ASP A 1 94 ? 25.065 -4.381 -23.270 1.00 82.62 94 ASP A O 1
ATOM 795 N N . VAL A 1 95 ? 24.171 -2.949 -24.750 1.00 88.12 95 VAL A N 1
ATOM 796 C CA . VAL A 1 95 ? 23.110 -2.485 -23.857 1.00 88.12 95 VAL A CA 1
ATOM 797 C C . VAL A 1 95 ? 22.062 -3.581 -23.693 1.00 88.12 95 VAL A C 1
ATOM 799 O O . VAL A 1 95 ? 21.461 -4.061 -24.655 1.00 88.12 95 VAL A O 1
ATOM 802 N N . TYR A 1 96 ? 21.793 -3.931 -22.439 1.00 90.88 96 TYR A N 1
ATOM 803 C CA . TYR A 1 96 ? 20.794 -4.911 -22.048 1.00 90.88 96 TYR A CA 1
ATOM 804 C C . TYR A 1 96 ? 19.429 -4.592 -22.665 1.00 90.88 96 TYR A C 1
ATOM 806 O O . TYR A 1 96 ? 18.837 -3.537 -22.410 1.00 90.88 96 TYR A O 1
ATOM 814 N N . LYS A 1 97 ? 18.912 -5.549 -23.440 1.00 89.06 97 LYS A N 1
ATOM 815 C CA . LYS A 1 97 ? 17.575 -5.496 -24.033 1.00 89.06 97 LYS A CA 1
ATOM 816 C C . LYS A 1 97 ? 16.568 -6.070 -23.019 1.00 89.06 97 LYS A C 1
ATOM 818 O O . LYS A 1 97 ? 16.767 -7.200 -22.567 1.00 89.06 97 LYS A O 1
ATOM 823 N N . PRO A 1 98 ? 15.519 -5.316 -22.632 1.00 90.19 98 PRO A N 1
ATOM 824 C CA . PRO A 1 98 ? 14.519 -5.787 -21.678 1.00 90.19 98 PRO A CA 1
ATOM 825 C C . PRO A 1 98 ? 13.905 -7.121 -22.114 1.00 90.19 98 PRO A C 1
ATOM 827 O O . PRO A 1 98 ? 13.433 -7.262 -23.238 1.00 90.19 98 PRO A O 1
ATOM 830 N N . SER A 1 99 ? 13.859 -8.079 -21.196 1.00 89.00 99 SER A N 1
ATOM 831 C CA . SER A 1 99 ? 13.149 -9.353 -21.353 1.00 89.00 99 SER A CA 1
ATOM 832 C C . SER A 1 99 ? 11.640 -9.230 -21.104 1.00 89.00 99 SER A C 1
ATOM 834 O O . SER A 1 99 ? 10.857 -10.093 -21.500 1.00 89.00 99 SER A O 1
ATOM 836 N N . LEU A 1 100 ? 11.212 -8.147 -20.450 1.00 89.75 100 LEU A N 1
ATOM 837 C CA . LEU A 1 100 ? 9.808 -7.862 -20.180 1.00 89.75 100 LEU A CA 1
ATOM 838 C C . LEU A 1 100 ? 9.068 -7.480 -21.473 1.00 89.75 100 LEU A C 1
ATOM 840 O O . LEU A 1 100 ? 9.214 -6.366 -21.963 1.00 89.75 100 LEU A O 1
ATOM 844 N N . TRP A 1 101 ? 8.220 -8.366 -21.997 1.00 92.69 101 TRP A N 1
ATOM 845 C CA . TRP A 1 101 ? 7.574 -8.174 -23.308 1.00 92.69 101 TRP A CA 1
ATOM 846 C C . TRP A 1 101 ? 6.707 -6.906 -23.417 1.00 92.69 101 TRP A C 1
ATOM 848 O O . TRP A 1 101 ? 6.581 -6.331 -24.493 1.00 92.69 101 TRP A O 1
ATOM 858 N N . TYR A 1 102 ? 6.127 -6.437 -22.306 1.00 92.00 102 TYR A N 1
ATOM 859 C CA . TYR A 1 102 ? 5.337 -5.200 -22.250 1.00 92.00 102 TYR A CA 1
ATOM 860 C C . TYR A 1 102 ? 6.148 -3.978 -21.786 1.00 92.00 102 TYR A C 1
ATOM 862 O O . TYR A 1 102 ? 5.561 -2.966 -21.402 1.00 92.00 102 TYR A O 1
ATOM 870 N N . TYR A 1 103 ? 7.484 -4.049 -21.791 1.00 93.31 103 TYR A N 1
ATOM 871 C CA . TYR A 1 103 ? 8.362 -2.975 -21.313 1.00 93.31 103 TYR A CA 1
ATOM 872 C C . TYR A 1 103 ? 8.046 -1.624 -21.968 1.00 93.31 103 TYR A C 1
ATOM 874 O O . TYR A 1 103 ? 7.795 -0.640 -21.269 1.00 93.31 103 TYR A O 1
ATOM 882 N N . ASP A 1 104 ? 7.962 -1.597 -23.300 1.00 93.31 104 ASP A N 1
ATOM 883 C CA . ASP A 1 104 ? 7.701 -0.371 -24.063 1.00 93.31 104 ASP A CA 1
ATOM 884 C C . ASP A 1 104 ? 6.310 0.211 -23.783 1.00 93.31 104 ASP A C 1
ATOM 886 O O . ASP A 1 104 ? 6.108 1.427 -23.828 1.00 93.31 104 ASP A O 1
ATOM 890 N N . LEU A 1 105 ? 5.348 -0.641 -23.415 1.00 95.06 105 LEU A N 1
ATOM 891 C CA . LEU A 1 105 ? 3.994 -0.210 -23.078 1.00 95.06 105 LEU A CA 1
ATOM 892 C C . LEU A 1 105 ? 3.946 0.592 -21.777 1.00 95.06 105 LEU A C 1
ATOM 894 O O . LEU A 1 105 ? 3.025 1.382 -21.617 1.00 95.06 105 LEU A O 1
ATOM 898 N N . LEU A 1 106 ? 4.922 0.428 -20.878 1.00 94.62 106 LEU A N 1
ATOM 899 C CA . LEU A 1 106 ? 5.028 1.163 -19.612 1.00 94.62 106 LEU A CA 1
ATOM 900 C C . LEU A 1 106 ? 6.049 2.303 -19.647 1.00 94.62 106 LEU A C 1
ATOM 902 O O . LEU A 1 106 ? 6.174 3.046 -18.675 1.00 94.62 106 LEU A O 1
ATOM 906 N N . LEU A 1 107 ? 6.739 2.517 -20.769 1.00 93.19 107 LEU A N 1
ATOM 907 C CA . LEU A 1 107 ? 7.781 3.540 -20.868 1.00 93.19 107 LEU A CA 1
ATOM 908 C C . LEU A 1 107 ? 7.256 4.960 -20.584 1.00 93.19 107 LEU A C 1
ATOM 910 O O . LEU A 1 107 ? 8.000 5.813 -20.104 1.00 93.19 107 LEU A O 1
ATOM 914 N N . PHE A 1 108 ? 5.958 5.202 -20.795 1.00 92.75 108 PHE A N 1
ATOM 915 C CA . PHE A 1 108 ? 5.308 6.481 -20.493 1.00 92.75 108 PHE A CA 1
ATOM 916 C C . PHE A 1 108 ? 5.360 6.863 -19.004 1.00 92.75 108 PHE A C 1
ATOM 918 O O . PHE A 1 108 ? 5.278 8.045 -18.685 1.00 92.75 108 PHE A O 1
ATOM 925 N N . THR A 1 109 ? 5.530 5.900 -18.090 1.00 90.44 109 THR A N 1
ATOM 926 C CA . THR A 1 109 ? 5.653 6.181 -16.652 1.00 90.44 109 THR A CA 1
ATOM 927 C C . THR A 1 109 ? 7.091 6.468 -16.219 1.00 90.44 109 THR A C 1
ATOM 929 O O . THR A 1 109 ? 7.314 6.805 -15.061 1.00 90.44 109 THR A O 1
ATOM 932 N N . ALA A 1 110 ? 8.079 6.334 -17.110 1.00 83.81 110 ALA A N 1
ATOM 933 C CA . ALA A 1 110 ? 9.500 6.382 -16.764 1.00 83.81 110 ALA A CA 1
ATOM 934 C C . ALA A 1 110 ? 9.971 7.725 -16.178 1.00 83.81 110 ALA A C 1
ATOM 936 O O . ALA A 1 110 ? 10.858 7.722 -15.327 1.00 83.81 110 ALA A O 1
ATOM 937 N N . GLY A 1 111 ? 9.396 8.853 -16.617 1.00 77.44 111 GLY A N 1
ATOM 938 C CA . GLY A 1 111 ? 9.740 10.180 -16.085 1.00 77.44 111 GLY A CA 1
ATOM 939 C C . GLY A 1 111 ? 9.361 10.331 -14.609 1.00 77.44 111 GLY A C 1
ATOM 940 O O . GLY A 1 111 ? 10.164 10.784 -13.804 1.00 77.44 111 GLY A O 1
ATOM 941 N N . GLU A 1 112 ? 8.177 9.842 -14.243 1.00 70.06 112 GLU A N 1
ATOM 942 C CA . GLU A 1 112 ? 7.686 9.828 -12.860 1.00 70.06 112 GLU A CA 1
ATOM 943 C C . GLU A 1 112 ? 8.491 8.864 -11.977 1.00 70.06 112 GLU A C 1
ATOM 945 O O . GLU A 1 112 ? 8.717 9.143 -10.806 1.00 70.06 112 GLU A O 1
ATOM 950 N N . GLU A 1 113 ? 8.942 7.727 -12.522 1.00 66.06 113 GLU A N 1
ATOM 951 C CA . GLU A 1 113 ? 9.762 6.765 -11.769 1.00 66.06 113 GLU A CA 1
ATOM 952 C C . GLU A 1 113 ? 11.154 7.322 -11.440 1.00 66.06 113 GLU A C 1
ATOM 954 O O . GLU A 1 113 ? 11.651 7.066 -10.353 1.00 66.06 113 GLU A O 1
ATOM 959 N N . ALA A 1 114 ? 11.760 8.122 -12.324 1.00 61.16 114 ALA A N 1
ATOM 960 C CA . ALA A 1 114 ? 13.049 8.762 -12.047 1.00 61.16 114 ALA A CA 1
ATOM 961 C C . ALA A 1 114 ? 12.947 9.836 -10.945 1.00 61.16 114 ALA A C 1
ATOM 963 O O . ALA A 1 114 ? 13.829 9.935 -10.096 1.00 61.16 114 ALA A O 1
ATOM 964 N N . GLU A 1 115 ? 11.854 10.610 -10.924 1.00 57.72 115 GLU A N 1
ATOM 965 C CA . GLU A 1 115 ? 11.578 11.579 -9.850 1.00 57.72 115 GLU A CA 1
ATOM 966 C C . GLU A 1 115 ? 11.258 10.870 -8.521 1.00 57.72 115 GLU A C 1
ATOM 968 O O . GLU A 1 115 ? 11.731 11.278 -7.462 1.00 57.72 115 GLU A O 1
ATOM 973 N N . ASN A 1 116 ? 10.512 9.763 -8.576 1.00 52.94 116 ASN A N 1
ATOM 974 C CA . ASN A 1 116 ? 10.190 8.952 -7.405 1.00 52.94 116 ASN A CA 1
ATOM 975 C C . ASN A 1 116 ? 11.396 8.191 -6.853 1.00 52.94 116 ASN A C 1
ATOM 977 O O . ASN A 1 116 ? 11.496 8.061 -5.645 1.00 52.94 116 ASN A O 1
ATOM 981 N N . GLU A 1 117 ? 12.316 7.693 -7.678 1.00 53.75 117 GLU A N 1
ATOM 982 C CA . GLU A 1 117 ? 13.564 7.068 -7.210 1.00 53.75 117 GLU A CA 1
ATOM 983 C C . GLU A 1 117 ? 14.459 8.076 -6.469 1.00 53.75 117 GLU A C 1
ATOM 985 O O . GLU A 1 117 ? 15.085 7.709 -5.480 1.00 53.75 117 GLU A O 1
ATOM 990 N N . ALA A 1 118 ? 14.443 9.353 -6.871 1.00 50.16 118 ALA A N 1
ATOM 991 C CA . ALA A 1 118 ? 15.154 10.432 -6.180 1.00 50.16 118 ALA A CA 1
ATOM 992 C C . ALA A 1 118 ? 14.471 10.901 -4.875 1.00 50.16 118 ALA A C 1
ATOM 994 O O . ALA A 1 118 ? 15.134 11.477 -4.018 1.00 50.16 118 ALA A O 1
ATOM 995 N N . MET A 1 119 ? 13.159 10.674 -4.706 1.00 43.78 119 MET A N 1
ATOM 996 C CA . MET A 1 119 ? 12.404 11.044 -3.491 1.00 43.78 119 MET A CA 1
ATOM 997 C C . MET A 1 119 ? 12.110 9.866 -2.537 1.00 43.78 119 MET A C 1
ATOM 999 O O . MET A 1 119 ? 11.928 10.077 -1.336 1.00 43.78 119 MET A O 1
ATOM 1003 N N . ASN A 1 120 ? 12.092 8.625 -3.035 1.00 39.28 120 ASN A N 1
ATOM 1004 C CA . ASN A 1 120 ? 11.766 7.402 -2.284 1.00 39.28 120 ASN A CA 1
ATOM 1005 C C . ASN A 1 120 ? 12.977 6.730 -1.623 1.00 39.28 120 ASN A C 1
ATOM 1007 O O . ASN A 1 120 ? 12.835 5.631 -1.090 1.00 39.28 120 ASN A O 1
ATOM 1011 N N . GLU A 1 121 ? 14.122 7.410 -1.533 1.00 42.56 121 GLU A N 1
ATOM 1012 C CA . GLU A 1 121 ? 15.198 7.047 -0.592 1.00 42.56 121 GLU A CA 1
ATOM 1013 C C . GLU A 1 121 ? 14.694 7.017 0.878 1.00 42.56 121 GLU A C 1
ATOM 1015 O O . GLU A 1 121 ? 15.376 6.548 1.782 1.00 42.56 121 GLU A O 1
ATOM 1020 N N . THR A 1 122 ? 13.456 7.471 1.120 1.00 42.72 122 THR A N 1
ATOM 1021 C CA . THR A 1 122 ? 12.770 7.517 2.418 1.00 42.72 122 THR A CA 1
ATOM 1022 C C . THR A 1 122 ? 11.704 6.430 2.651 1.00 42.72 122 THR A C 1
ATOM 1024 O O . THR A 1 122 ? 11.217 6.311 3.777 1.00 42.72 122 THR A O 1
ATOM 1027 N N . ASP A 1 123 ? 11.352 5.617 1.644 1.00 44.25 123 ASP A N 1
ATOM 1028 C CA . ASP A 1 123 ? 10.302 4.575 1.747 1.00 44.25 123 ASP A CA 1
ATOM 1029 C C . ASP A 1 123 ? 10.866 3.146 1.922 1.00 44.25 123 ASP A C 1
ATOM 1031 O O . ASP A 1 123 ? 10.115 2.175 2.072 1.00 44.25 123 ASP A O 1
ATOM 1035 N N . GLU A 1 124 ? 12.194 3.015 1.950 1.00 48.56 124 GLU A N 1
ATOM 1036 C CA . GLU A 1 124 ? 12.912 1.807 2.354 1.00 48.56 124 GLU A CA 1
ATOM 1037 C C . GLU A 1 124 ? 13.461 2.013 3.771 1.00 48.56 124 GLU A C 1
ATOM 1039 O O . GLU A 1 124 ? 14.256 2.914 4.029 1.00 48.56 124 GLU A O 1
ATOM 1044 N N . VAL A 1 125 ? 13.010 1.193 4.722 1.00 45.97 125 VAL A N 1
ATOM 1045 C CA . VAL A 1 125 ? 13.502 1.241 6.105 1.00 45.97 125 VAL A CA 1
ATOM 1046 C C . VAL A 1 125 ? 14.427 0.050 6.322 1.00 45.97 125 VAL A C 1
ATOM 1048 O O . VAL A 1 125 ? 14.071 -1.081 5.986 1.00 45.97 125 VAL A O 1
ATOM 1051 N N . LEU A 1 126 ? 15.603 0.298 6.901 1.00 45.47 126 LEU A N 1
ATOM 1052 C CA . LEU A 1 126 ? 16.516 -0.751 7.354 1.00 45.47 126 LEU A CA 1
ATOM 1053 C C . LEU A 1 126 ? 15.793 -1.652 8.366 1.00 45.47 126 LEU A C 1
ATOM 1055 O O . LEU A 1 126 ? 15.367 -1.174 9.422 1.00 45.47 126 LEU A O 1
ATOM 1059 N N . SER A 1 127 ? 15.657 -2.947 8.049 1.00 45.12 127 SER A N 1
ATOM 1060 C CA . SER A 1 127 ? 15.223 -3.954 9.027 1.00 45.12 127 SER A CA 1
ATOM 1061 C C . SER A 1 127 ? 16.179 -3.913 10.228 1.00 45.12 127 SER A C 1
ATOM 1063 O O . SER A 1 127 ? 17.378 -4.131 10.032 1.00 45.12 127 SER A O 1
ATOM 1065 N N . PRO A 1 128 ? 15.702 -3.647 11.461 1.00 41.88 128 PRO A N 1
ATOM 1066 C CA . PRO A 1 128 ? 16.550 -3.685 12.652 1.00 41.88 128 PRO A CA 1
ATOM 1067 C C . PRO A 1 128 ? 17.107 -5.082 12.945 1.00 41.88 128 PRO A C 1
ATOM 1069 O O . PRO A 1 128 ? 18.082 -5.191 13.680 1.00 41.88 128 PRO A O 1
ATOM 1072 N N . GLU A 1 129 ? 1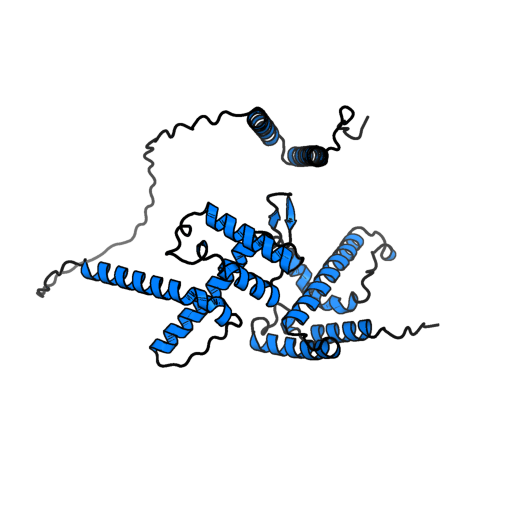6.480 -6.127 12.396 1.00 40.94 129 GLU A N 1
ATOM 1073 C CA . GLU A 1 129 ? 16.836 -7.523 12.658 1.00 40.94 129 GLU A CA 1
ATOM 1074 C C . GLU A 1 129 ? 17.896 -8.031 11.662 1.00 40.94 129 GLU A C 1
ATOM 1076 O O . GLU A 1 129 ? 18.826 -8.721 12.070 1.00 40.94 129 GLU A O 1
ATOM 1081 N N . ASP A 1 130 ? 17.860 -7.582 10.397 1.00 46.72 130 ASP A N 1
ATOM 1082 C CA . ASP A 1 130 ? 18.684 -8.201 9.337 1.00 46.72 130 ASP A CA 1
ATOM 1083 C C . ASP A 1 130 ? 19.438 -7.188 8.457 1.00 46.72 130 ASP A C 1
ATOM 1085 O O . ASP A 1 130 ? 20.322 -7.553 7.685 1.00 46.72 130 ASP A O 1
ATOM 1089 N N . GLY A 1 131 ? 19.135 -5.889 8.561 1.00 43.34 131 GLY A N 1
ATOM 1090 C CA . GLY A 1 131 ? 19.745 -4.836 7.737 1.00 43.34 131 GLY A CA 1
ATOM 1091 C C . GLY A 1 131 ? 19.323 -4.836 6.263 1.00 43.34 131 GLY A C 1
ATOM 1092 O O . GLY A 1 131 ? 19.823 -4.019 5.495 1.00 43.34 131 GLY A O 1
ATOM 1093 N N . ASN A 1 132 ? 18.395 -5.708 5.859 1.00 43.09 132 ASN A N 1
ATOM 1094 C CA . ASN A 1 132 ? 17.833 -5.689 4.511 1.00 43.09 132 ASN A CA 1
ATOM 1095 C C . ASN A 1 132 ? 16.883 -4.501 4.311 1.00 43.09 132 ASN A C 1
ATOM 1097 O O . ASN A 1 132 ? 16.137 -4.114 5.216 1.00 43.09 132 ASN A O 1
ATOM 1101 N N . LEU A 1 133 ? 16.892 -3.964 3.088 1.00 44.06 133 LEU A N 1
ATOM 1102 C CA . LEU A 1 133 ? 15.938 -2.963 2.616 1.00 44.06 133 LEU A CA 1
ATOM 1103 C C . LEU A 1 133 ? 14.571 -3.637 2.457 1.00 44.06 133 LEU A C 1
ATOM 1105 O O . LEU A 1 133 ? 14.382 -4.479 1.574 1.00 44.06 133 LEU A O 1
ATOM 1109 N N . VAL A 1 134 ? 13.619 -3.303 3.332 1.00 50.88 134 VAL A N 1
ATOM 1110 C CA . VAL A 1 134 ? 12.256 -3.848 3.273 1.00 50.88 134 VAL A CA 1
ATOM 1111 C C . VAL A 1 134 ? 11.295 -2.762 2.810 1.00 50.88 134 VAL A C 1
ATOM 1113 O O . VAL A 1 134 ? 11.200 -1.687 3.402 1.00 50.88 134 VAL A O 1
ATOM 1116 N N . LYS A 1 135 ? 10.559 -3.067 1.739 1.00 55.34 135 LYS A N 1
ATOM 1117 C CA . LYS A 1 135 ? 9.549 -2.181 1.161 1.00 55.34 135 LYS A CA 1
ATOM 1118 C C . LYS A 1 135 ? 8.277 -2.183 2.012 1.00 55.34 135 LYS A C 1
ATOM 1120 O O . LYS A 1 135 ? 7.803 -3.252 2.396 1.00 55.34 135 LYS A O 1
ATOM 1125 N N . ILE A 1 136 ? 7.685 -1.006 2.235 1.00 54.78 136 ILE A N 1
ATOM 1126 C CA . ILE A 1 136 ? 6.411 -0.863 2.957 1.00 54.78 136 ILE A CA 1
ATOM 1127 C C . ILE A 1 136 ? 5.330 -1.742 2.292 1.00 54.78 136 ILE A C 1
ATOM 1129 O O . ILE A 1 136 ? 5.094 -1.618 1.083 1.00 54.78 136 ILE A O 1
ATOM 1133 N N . PRO A 1 137 ? 4.650 -2.623 3.049 1.00 60.34 137 PRO A N 1
ATOM 1134 C CA . PRO A 1 137 ? 3.648 -3.516 2.492 1.00 60.34 137 PRO A CA 1
ATOM 1135 C C . PRO A 1 137 ? 2.411 -2.742 2.016 1.00 60.34 137 PRO A C 1
ATOM 1137 O O . PRO A 1 137 ? 1.862 -1.889 2.722 1.00 60.34 137 PRO A O 1
ATOM 1140 N N . PHE A 1 138 ? 1.959 -3.062 0.802 1.00 67.56 138 PHE A N 1
ATOM 1141 C CA . PHE A 1 138 ? 0.718 -2.547 0.228 1.00 67.56 138 PHE A CA 1
ATOM 1142 C C . PHE A 1 138 ? -0.491 -3.071 1.018 1.00 67.56 138 PHE A C 1
ATOM 1144 O O . PHE A 1 138 ? -0.623 -4.270 1.260 1.00 67.56 138 PHE A O 1
ATOM 1151 N N . TRP A 1 139 ? -1.399 -2.171 1.398 1.00 77.00 139 TRP A N 1
ATOM 1152 C CA . TRP A 1 139 ? -2.591 -2.492 2.184 1.00 77.00 139 TRP A CA 1
ATOM 1153 C C . TRP A 1 139 ? -3.853 -2.457 1.317 1.00 77.00 139 TRP A C 1
ATOM 1155 O O . TRP A 1 139 ? -4.494 -1.405 1.231 1.00 77.00 139 TRP A O 1
ATOM 1165 N N . SER A 1 140 ? -4.238 -3.596 0.731 1.00 79.62 140 SER A N 1
ATOM 1166 C CA . SER A 1 140 ? -5.544 -3.743 0.065 1.00 79.62 140 SER A CA 1
ATOM 1167 C C . SER A 1 140 ? -6.699 -3.558 1.062 1.00 79.62 140 SER A C 1
ATOM 1169 O O . SER A 1 140 ? -6.496 -3.614 2.286 1.00 79.62 140 SER A O 1
ATOM 1171 N N . ARG A 1 141 ? -7.925 -3.328 0.574 1.00 80.00 141 ARG A N 1
ATOM 1172 C CA . ARG A 1 141 ? -9.141 -3.366 1.402 1.00 80.00 141 ARG A CA 1
ATOM 1173 C C . ARG A 1 141 ? -9.279 -4.703 2.102 1.00 80.00 141 ARG A C 1
ATOM 1175 O O . ARG A 1 141 ? -9.570 -4.697 3.288 1.00 80.00 141 ARG A O 1
ATOM 1182 N N . GLU A 1 142 ? -8.991 -5.807 1.423 1.00 82.00 142 GLU A N 1
ATOM 1183 C CA . GLU A 1 142 ? -9.023 -7.150 2.005 1.00 82.00 142 GLU A CA 1
ATOM 1184 C C . GLU A 1 142 ? -8.046 -7.283 3.183 1.00 82.00 142 GLU A C 1
ATOM 1186 O O . GLU A 1 142 ? -8.457 -7.592 4.300 1.00 82.00 142 GLU A O 1
ATOM 1191 N N . TYR A 1 143 ? -6.768 -6.935 2.999 1.00 88.88 143 TYR A N 1
ATOM 1192 C CA . TYR A 1 143 ? -5.781 -7.013 4.083 1.00 88.88 143 TYR A CA 1
ATOM 1193 C C . TYR A 1 143 ? -6.109 -6.036 5.212 1.00 88.88 143 TYR A C 1
ATOM 1195 O O . TYR A 1 143 ? -5.927 -6.343 6.388 1.00 88.88 143 TYR A O 1
ATOM 1203 N N . SER A 1 144 ? -6.628 -4.854 4.866 1.00 89.88 144 SER A N 1
ATOM 1204 C CA . SER A 1 144 ? -7.101 -3.878 5.847 1.00 89.88 144 SER A CA 1
ATOM 1205 C C . SER A 1 144 ? -8.316 -4.408 6.617 1.00 89.88 144 SER A C 1
ATOM 1207 O O . SER A 1 144 ? -8.402 -4.189 7.819 1.00 89.88 144 SER A O 1
ATOM 1209 N N . ALA A 1 145 ? -9.230 -5.120 5.961 1.00 90.31 145 ALA A N 1
ATOM 1210 C CA . ALA A 1 145 ? -10.410 -5.728 6.563 1.00 90.31 145 ALA A CA 1
ATOM 1211 C C . ALA A 1 145 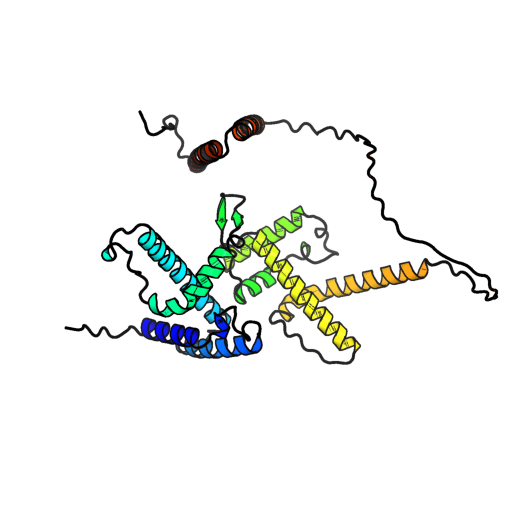? -10.021 -6.862 7.522 1.00 90.31 145 ALA A C 1
ATOM 1213 O O . ALA A 1 145 ? -10.460 -6.858 8.674 1.00 90.31 145 ALA A O 1
ATOM 1214 N N . ILE A 1 146 ? -9.131 -7.763 7.093 1.00 91.88 146 ILE A N 1
ATOM 1215 C CA . ILE A 1 146 ? -8.558 -8.829 7.929 1.00 91.88 146 ILE A CA 1
ATOM 1216 C C . ILE A 1 146 ? -7.838 -8.221 9.141 1.00 91.88 146 ILE A C 1
ATOM 1218 O O . ILE A 1 146 ? -8.083 -8.623 10.281 1.00 91.88 146 ILE A O 1
ATOM 1222 N N . LEU A 1 147 ? -7.016 -7.187 8.921 1.00 95.38 147 LEU A N 1
ATOM 1223 C CA . LEU A 1 147 ? -6.353 -6.452 9.997 1.00 95.38 147 LEU A CA 1
ATOM 1224 C C . LEU A 1 147 ? -7.362 -5.869 10.991 1.00 95.38 147 LEU A C 1
ATOM 1226 O O . LEU A 1 147 ? -7.173 -6.018 12.196 1.00 95.38 147 LEU A O 1
ATOM 1230 N N . ILE A 1 148 ? -8.414 -5.194 10.515 1.00 95.69 148 ILE A N 1
ATOM 1231 C CA . ILE A 1 148 ? -9.446 -4.598 11.377 1.00 95.69 148 ILE A CA 1
ATOM 1232 C C . ILE A 1 148 ? -10.145 -5.684 12.199 1.00 95.69 148 ILE A C 1
ATOM 1234 O O . ILE A 1 148 ? -10.371 -5.489 13.395 1.00 95.69 148 ILE A O 1
ATOM 1238 N N . ASN A 1 149 ? -10.432 -6.835 11.591 1.00 94.94 149 ASN A N 1
ATOM 1239 C CA . ASN A 1 149 ? -11.052 -7.960 12.276 1.00 94.94 149 ASN A CA 1
ATOM 1240 C C . ASN A 1 149 ? -10.168 -8.494 13.414 1.00 94.94 149 ASN A C 1
ATOM 1242 O O . ASN A 1 149 ? -10.625 -8.612 14.552 1.00 94.94 149 ASN A O 1
ATOM 1246 N N . PHE A 1 150 ? -8.877 -8.732 13.160 1.00 96.38 150 PHE A N 1
ATOM 1247 C CA . PHE A 1 150 ? -7.956 -9.132 14.227 1.00 96.38 150 PHE A CA 1
ATOM 1248 C C . PHE A 1 150 ? -7.798 -8.041 15.275 1.00 96.38 150 PHE A C 1
ATOM 1250 O O . PHE A 1 150 ? -7.858 -8.329 16.468 1.00 96.38 150 PHE A O 1
ATOM 1257 N N . TYR A 1 151 ? -7.670 -6.788 14.853 1.00 96.00 151 TYR A N 1
ATOM 1258 C CA . TYR A 1 151 ? -7.537 -5.637 15.735 1.00 96.00 151 TYR A CA 1
ATOM 1259 C C . TYR A 1 151 ? -8.706 -5.511 16.727 1.00 96.00 151 TYR A C 1
ATOM 1261 O O . TYR A 1 151 ? -8.470 -5.260 17.912 1.00 96.00 151 TYR A O 1
ATOM 1269 N N . LYS A 1 152 ? -9.940 -5.784 16.286 1.00 94.44 152 LYS A N 1
ATOM 1270 C CA . LYS A 1 152 ? -11.141 -5.835 17.136 1.00 94.44 152 LYS A CA 1
ATOM 1271 C C . LYS A 1 152 ? -11.028 -6.843 18.289 1.00 94.44 152 LYS A C 1
ATOM 1273 O O . LYS A 1 152 ? -11.602 -6.617 19.346 1.00 94.44 152 LYS A O 1
ATOM 1278 N N . SER A 1 153 ? -10.260 -7.924 18.138 1.00 93.75 153 SER A N 1
ATOM 1279 C CA . SER A 1 153 ? -10.080 -8.931 19.200 1.00 93.75 153 SER A CA 1
ATOM 1280 C C . SER A 1 153 ? -9.067 -8.550 20.292 1.00 93.75 153 SER A C 1
ATOM 1282 O O . SER A 1 153 ? -8.904 -9.295 21.256 1.00 93.75 153 SER A O 1
ATOM 1284 N N . TYR A 1 154 ? -8.409 -7.384 20.195 1.00 94.31 154 TYR A N 1
ATOM 1285 C CA . TYR A 1 154 ? -7.417 -6.929 21.181 1.00 94.31 154 TYR A CA 1
ATOM 1286 C C . TYR A 1 154 ? -7.805 -5.586 21.830 1.00 94.31 154 TYR A C 1
ATOM 1288 O O . TYR A 1 154 ? -7.174 -4.557 21.554 1.00 94.31 154 TYR A O 1
ATOM 1296 N N . PRO A 1 155 ? -8.777 -5.570 22.770 1.00 92.50 155 PRO A N 1
ATOM 1297 C CA . PRO A 1 155 ? -9.204 -4.356 23.469 1.00 92.50 155 PRO A CA 1
ATOM 1298 C C . PRO A 1 155 ? -8.076 -3.608 24.179 1.00 92.50 155 PRO A C 1
ATOM 1300 O O . PRO A 1 155 ? -8.116 -2.384 24.267 1.00 92.50 155 PRO A O 1
ATOM 1303 N N . CYS A 1 156 ? -7.003 -4.289 24.600 1.00 91.94 156 CYS A N 1
ATOM 1304 C CA . CYS A 1 156 ? -5.820 -3.641 25.175 1.00 91.94 156 CYS A CA 1
ATOM 1305 C C . CYS A 1 156 ? -5.177 -2.576 24.267 1.00 91.94 156 CYS A C 1
ATOM 1307 O O . CYS A 1 156 ? -4.400 -1.753 24.748 1.00 91.94 156 CYS A O 1
ATOM 1309 N N . LEU A 1 157 ? -5.478 -2.574 22.965 1.00 92.12 157 LEU A N 1
ATOM 1310 C CA . LEU A 1 157 ? -4.958 -1.605 22.002 1.00 92.12 157 LEU A CA 1
ATOM 1311 C C . LEU A 1 157 ? -5.830 -0.352 21.844 1.00 92.12 157 LEU A C 1
ATOM 1313 O O . LEU A 1 157 ? -5.377 0.627 21.247 1.00 92.12 157 LEU A O 1
ATOM 1317 N N . TYR A 1 158 ? -7.067 -0.352 22.343 1.00 89.75 158 TYR A N 1
ATOM 1318 C CA . TYR A 1 158 ? -7.994 0.764 22.125 1.00 89.75 158 TYR A CA 1
ATOM 1319 C C . TYR A 1 158 ? -8.889 1.130 23.298 1.00 89.75 158 TYR A C 1
ATOM 1321 O O . TYR A 1 158 ? -9.301 2.289 23.364 1.00 89.75 158 TYR A O 1
ATOM 1329 N N . SER A 1 159 ? -9.145 0.192 24.201 1.00 85.69 159 SER A N 1
ATOM 1330 C CA . SER A 1 159 ? -10.025 0.372 25.340 1.00 85.69 159 SER A CA 1
ATOM 1331 C C . SER A 1 159 ? -9.278 0.914 26.550 1.00 85.69 159 SER A C 1
ATOM 1333 O O . SER A 1 159 ? -8.361 0.267 27.050 1.00 85.69 159 SER A O 1
ATOM 1335 N N . MET A 1 160 ? -9.658 2.101 27.033 1.00 83.25 160 MET A N 1
ATOM 1336 C CA . MET A 1 160 ? -8.999 2.733 28.186 1.00 83.25 160 MET A CA 1
ATOM 1337 C C . MET A 1 160 ? -9.311 2.037 29.514 1.00 83.25 160 MET A C 1
ATOM 1339 O O . MET A 1 160 ? -8.543 2.193 30.466 1.00 83.25 160 MET A O 1
ATOM 1343 N N . SER A 1 161 ? -10.423 1.304 29.579 1.00 84.12 161 SER A N 1
ATOM 1344 C CA . SER A 1 161 ? -10.833 0.504 30.736 1.00 84.12 161 SER A CA 1
ATOM 1345 C C . SER A 1 161 ? -10.125 -0.852 30.795 1.00 84.12 161 SER A C 1
ATOM 1347 O O . SER A 1 161 ? -10.106 -1.479 31.852 1.00 84.12 161 SER A O 1
ATOM 1349 N N . HIS A 1 162 ? -9.501 -1.304 29.701 1.00 86.69 162 HIS A N 1
ATOM 1350 C CA . HIS A 1 162 ? -8.843 -2.605 29.670 1.00 86.69 162 HIS A CA 1
ATOM 1351 C C . HIS A 1 162 ? -7.604 -2.644 30.595 1.00 86.69 162 HIS A C 1
ATOM 1353 O O . HIS A 1 162 ? -6.723 -1.783 30.466 1.00 86.69 162 HIS A O 1
ATOM 1359 N N . PRO A 1 163 ? -7.437 -3.681 31.447 1.00 90.06 163 PRO A N 1
ATOM 1360 C CA . PRO A 1 163 ? -6.344 -3.765 32.430 1.00 90.06 163 PRO A CA 1
ATOM 1361 C C . PRO A 1 163 ? -4.943 -3.573 31.837 1.00 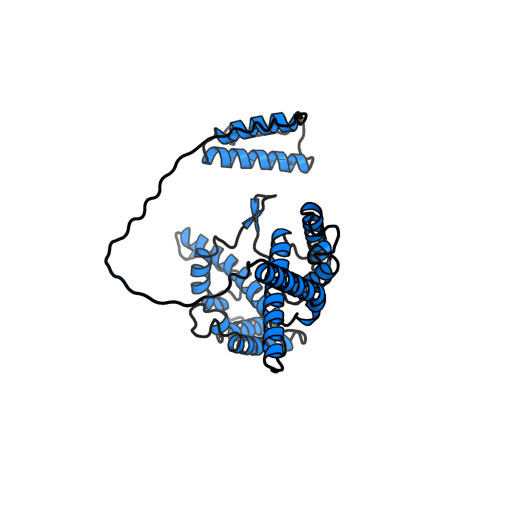90.06 163 PRO A C 1
ATOM 1363 O O . PRO A 1 163 ? -4.059 -2.956 32.426 1.00 90.06 163 PRO A O 1
ATOM 1366 N N . HIS A 1 164 ? -4.734 -4.078 30.622 1.00 90.81 164 HIS A N 1
ATOM 1367 C CA . HIS A 1 164 ? -3.445 -4.008 29.932 1.00 90.81 164 HIS A CA 1
ATOM 1368 C C . HIS A 1 164 ? -3.267 -2.792 29.012 1.00 90.81 164 HIS A C 1
ATOM 1370 O O . HIS A 1 164 ? -2.234 -2.686 28.357 1.00 90.81 164 HIS A O 1
ATOM 1376 N N . TYR A 1 165 ? -4.213 -1.849 28.962 1.00 87.62 165 TYR A N 1
ATOM 1377 C CA . TYR A 1 165 ? -4.120 -0.690 28.063 1.00 87.62 165 TYR A CA 1
ATOM 1378 C C . TYR A 1 165 ? -2.928 0.226 28.366 1.00 87.62 165 TYR A C 1
ATOM 1380 O O . TYR A 1 165 ? -2.305 0.779 27.456 1.00 87.62 165 TYR A O 1
ATOM 1388 N N . LYS A 1 166 ? -2.576 0.379 29.646 1.00 88.62 166 LYS A N 1
ATOM 1389 C CA . LYS A 1 166 ? -1.397 1.155 30.066 1.00 88.62 166 LYS A CA 1
ATOM 1390 C C . LYS A 1 166 ? -0.088 0.363 29.946 1.00 88.62 166 LYS A C 1
ATOM 1392 O O . LYS A 1 166 ? 0.984 0.956 29.995 1.00 88.62 166 LYS A O 1
ATOM 1397 N N . ASN A 1 167 ? -0.153 -0.955 29.750 1.00 93.75 167 ASN A N 1
ATOM 1398 C CA . ASN A 1 167 ? 1.024 -1.813 29.693 1.00 93.75 167 ASN A CA 1
ATOM 1399 C C . ASN A 1 167 ? 1.613 -1.846 28.271 1.00 93.75 167 ASN A C 1
ATOM 1401 O O . ASN A 1 167 ? 1.103 -2.524 27.379 1.00 93.75 167 ASN A O 1
ATOM 1405 N N . LYS A 1 168 ? 2.723 -1.124 28.064 1.00 91.12 168 LYS A N 1
ATOM 1406 C CA . LYS A 1 168 ? 3.411 -1.029 26.764 1.00 91.12 168 LYS A CA 1
ATOM 1407 C C . LYS A 1 168 ? 3.828 -2.397 26.213 1.00 91.12 168 LYS A C 1
ATOM 1409 O O . LYS A 1 168 ? 3.625 -2.631 25.025 1.00 91.12 168 LYS A O 1
ATOM 1414 N N . LYS A 1 169 ? 4.357 -3.290 27.061 1.00 93.25 169 LYS A N 1
ATOM 1415 C CA . LYS A 1 169 ? 4.808 -4.633 26.664 1.00 93.25 169 LYS A CA 1
ATOM 1416 C C . LYS A 1 169 ? 3.637 -5.457 26.134 1.00 93.25 169 LYS A C 1
ATOM 1418 O O . LYS A 1 169 ? 3.640 -5.831 24.971 1.00 93.25 169 LYS A O 1
ATOM 1423 N N . LYS A 1 170 ? 2.557 -5.574 26.913 1.00 93.81 170 LYS A N 1
ATOM 1424 C CA . LYS A 1 170 ? 1.351 -6.320 26.509 1.00 93.81 170 LYS A CA 1
ATOM 1425 C C . LYS A 1 170 ? 0.692 -5.765 25.243 1.00 93.81 170 LYS A C 1
ATOM 1427 O O . LYS A 1 170 ? 0.179 -6.535 24.438 1.00 93.81 170 LYS A O 1
ATOM 1432 N N . ARG A 1 171 ? 0.712 -4.442 25.034 1.00 94.31 171 ARG A N 1
ATOM 1433 C CA . ARG A 1 171 ? 0.233 -3.846 23.775 1.00 94.31 171 ARG A CA 1
ATOM 1434 C C . ARG A 1 171 ? 1.128 -4.198 22.591 1.00 94.31 171 ARG A C 1
ATOM 1436 O O . ARG A 1 171 ? 0.611 -4.494 21.522 1.00 94.31 171 ARG A O 1
ATOM 1443 N N . ASN A 1 172 ? 2.446 -4.170 22.763 1.00 92.88 172 ASN A N 1
ATOM 1444 C CA . ASN A 1 172 ? 3.365 -4.590 21.708 1.00 92.88 172 ASN A CA 1
ATOM 1445 C C . ASN A 1 172 ? 3.183 -6.074 21.373 1.00 92.88 172 ASN A C 1
ATOM 1447 O O . ASN A 1 172 ? 3.074 -6.398 20.194 1.00 92.88 172 ASN A O 1
ATOM 1451 N N . ASP A 1 173 ? 3.040 -6.932 22.385 1.00 94.56 173 ASP A N 1
ATOM 1452 C CA . ASP A 1 173 ? 2.755 -8.360 22.208 1.00 94.56 173 ASP A CA 1
ATOM 1453 C C . ASP A 1 173 ? 1.446 -8.575 21.433 1.00 94.56 173 ASP A C 1
ATOM 1455 O O . ASP A 1 173 ? 1.374 -9.419 20.546 1.00 94.56 173 ASP A O 1
ATOM 1459 N N . ALA A 1 174 ? 0.406 -7.785 21.722 1.00 96.88 174 ALA A N 1
ATOM 1460 C CA . ALA A 1 174 ? -0.854 -7.840 20.983 1.00 96.88 174 ALA A CA 1
ATOM 1461 C C . ALA A 1 174 ? -0.683 -7.454 19.504 1.00 96.88 174 ALA A C 1
ATOM 1463 O O . ALA A 1 174 ? -1.224 -8.135 18.638 1.00 96.88 174 ALA A O 1
ATOM 1464 N N . VAL A 1 175 ? 0.096 -6.410 19.190 1.00 95.50 175 VAL A N 1
ATOM 1465 C CA . VAL A 1 175 ? 0.380 -6.046 17.789 1.00 95.50 175 VAL A CA 1
ATOM 1466 C C . VAL A 1 175 ? 1.207 -7.128 17.091 1.00 95.50 175 VAL A C 1
ATOM 1468 O O . VAL A 1 175 ? 0.923 -7.436 15.936 1.00 95.50 175 VAL A O 1
ATOM 1471 N N . LYS A 1 176 ? 2.174 -7.747 17.780 1.00 95.25 176 LYS A N 1
ATOM 1472 C CA . LYS A 1 176 ? 2.946 -8.877 17.241 1.00 95.25 176 LYS A CA 1
ATOM 1473 C C . LYS A 1 176 ? 2.028 -10.057 16.892 1.00 95.25 176 LYS A C 1
ATOM 1475 O O . LYS A 1 176 ? 2.051 -10.524 15.762 1.00 95.25 176 LYS A O 1
ATOM 1480 N N . LYS A 1 177 ? 1.111 -10.427 17.792 1.00 97.44 177 LYS A N 1
ATOM 1481 C CA . LYS A 1 177 ? 0.110 -11.480 17.537 1.00 97.44 177 LYS A CA 1
ATOM 1482 C C . LYS A 1 177 ? -0.830 -11.159 16.373 1.00 97.44 177 LYS A C 1
ATOM 1484 O O . LYS A 1 177 ? -1.173 -12.045 15.601 1.00 97.44 177 LYS A O 1
ATOM 1489 N N . ILE A 1 178 ? -1.268 -9.903 16.238 1.00 97.31 178 ILE A N 1
ATOM 1490 C CA . ILE A 1 178 ? -2.057 -9.469 15.069 1.00 97.31 178 ILE A CA 1
ATOM 1491 C C . ILE A 1 178 ? -1.236 -9.632 13.788 1.00 97.31 178 ILE A C 1
ATOM 1493 O O . ILE A 1 178 ? -1.773 -10.051 12.770 1.00 97.31 178 ILE A O 1
ATOM 1497 N N . THR A 1 179 ? 0.052 -9.296 13.847 1.00 94.12 179 THR A N 1
ATOM 1498 C CA . THR A 1 179 ? 0.972 -9.374 12.711 1.00 94.12 179 THR A CA 1
ATOM 1499 C C . THR A 1 179 ? 1.147 -10.822 12.250 1.00 94.12 179 THR A C 1
ATOM 1501 O O . THR A 1 179 ? 0.944 -11.095 11.075 1.00 94.12 179 THR A O 1
ATOM 1504 N N . GLU A 1 180 ? 1.407 -11.755 13.169 1.00 93.19 180 GLU A N 1
ATOM 1505 C CA . GLU A 1 180 ? 1.508 -13.198 12.886 1.00 93.19 180 GLU A CA 1
ATOM 1506 C C . GLU A 1 180 ? 0.228 -13.740 12.230 1.00 93.19 180 GLU A C 1
ATOM 1508 O O . GLU A 1 180 ? 0.282 -14.317 11.147 1.00 93.19 180 GLU A O 1
ATOM 1513 N N . LYS A 1 181 ? -0.941 -13.454 12.823 1.00 96.06 181 LYS A N 1
ATOM 1514 C CA . LYS A 1 181 ? -2.243 -13.868 12.272 1.00 96.06 181 LYS A CA 1
ATOM 1515 C C . LYS A 1 181 ? -2.528 -13.277 10.894 1.00 96.06 181 LYS A C 1
ATOM 1517 O O . LYS A 1 181 ? -3.145 -13.923 10.053 1.00 96.06 181 LYS A O 1
ATOM 1522 N N . LEU A 1 182 ? -2.111 -12.033 10.663 1.00 91.94 182 LEU A N 1
ATOM 1523 C CA . LEU A 1 182 ? -2.256 -11.386 9.365 1.00 91.94 182 LEU A CA 1
ATOM 1524 C C . LEU A 1 182 ? -1.377 -12.072 8.313 1.00 91.94 182 LEU A C 1
ATOM 1526 O O . LEU A 1 182 ? -1.847 -12.279 7.197 1.00 91.94 182 LEU A O 1
ATOM 1530 N N . MET A 1 183 ? -0.140 -12.444 8.655 1.00 86.06 183 MET A N 1
ATOM 1531 C CA . MET A 1 183 ? 0.733 -13.173 7.731 1.00 86.06 183 MET A CA 1
ATOM 1532 C C . MET A 1 183 ? 0.172 -14.550 7.390 1.00 86.06 183 MET A C 1
ATOM 1534 O O . MET A 1 183 ? 0.131 -14.908 6.218 1.00 86.06 183 MET A O 1
ATOM 1538 N N . GLU A 1 184 ? -0.315 -15.282 8.392 1.00 89.19 184 GLU A N 1
ATOM 1539 C CA . GLU A 1 184 ? -0.938 -16.595 8.210 1.00 89.19 184 GLU A CA 1
ATOM 1540 C C . GLU A 1 184 ? -2.175 -16.515 7.303 1.00 89.19 184 GLU A C 1
ATOM 1542 O O . GLU A 1 184 ? -2.291 -17.270 6.343 1.00 89.19 184 GLU A O 1
ATOM 1547 N N . ALA A 1 185 ? -3.063 -15.546 7.546 1.00 84.94 185 ALA A N 1
ATOM 1548 C CA . ALA A 1 185 ? -4.302 -15.399 6.782 1.00 84.94 185 ALA A CA 1
ATOM 1549 C C . ALA A 1 185 ? -4.090 -14.927 5.334 1.00 84.94 185 ALA A C 1
ATOM 1551 O O . ALA A 1 185 ? -4.902 -15.226 4.465 1.00 84.94 185 ALA A O 1
ATOM 1552 N N . THR A 1 186 ? -3.036 -14.153 5.071 1.00 79.50 186 THR A N 1
ATOM 1553 C CA . THR A 1 186 ? -2.803 -13.537 3.750 1.00 79.50 186 THR A CA 1
ATOM 1554 C C . THR A 1 186 ? -1.710 -14.230 2.938 1.00 79.50 186 THR A C 1
ATOM 1556 O O . THR A 1 186 ? -1.566 -13.958 1.745 1.00 79.50 186 THR A O 1
ATOM 1559 N N . GLY A 1 187 ? -0.884 -15.068 3.571 1.00 74.81 187 GLY A N 1
ATOM 1560 C CA . GLY A 1 187 ? 0.335 -15.616 2.973 1.00 74.81 187 GLY A CA 1
ATOM 1561 C C . GLY A 1 187 ? 1.368 -14.545 2.596 1.00 74.81 187 GLY A C 1
ATOM 1562 O O . GLY A 1 187 ? 2.231 -14.790 1.750 1.00 74.81 187 GLY A O 1
ATOM 1563 N N . LYS A 1 188 ? 1.267 -13.328 3.154 1.00 74.75 188 LYS A N 1
ATOM 1564 C CA . LYS A 1 188 ? 2.172 -12.203 2.877 1.00 74.75 188 LYS A CA 1
ATOM 1565 C C . LYS A 1 188 ? 2.959 -11.816 4.115 1.00 74.75 188 LYS A C 1
ATOM 1567 O O . LYS A 1 188 ? 2.452 -11.841 5.230 1.00 74.75 188 LYS A O 1
ATOM 1572 N N . TYR A 1 189 ? 4.195 -11.389 3.892 1.00 77.94 189 TYR A N 1
ATOM 1573 C CA . TYR A 1 189 ? 5.035 -10.861 4.953 1.00 77.94 189 TYR A CA 1
ATOM 1574 C C . TYR A 1 189 ? 4.627 -9.428 5.319 1.00 77.94 189 TYR A C 1
ATOM 1576 O O . TYR A 1 189 ? 4.457 -8.579 4.441 1.00 77.94 189 TYR A O 1
ATOM 1584 N N . PHE A 1 190 ? 4.519 -9.154 6.619 1.00 78.50 190 PHE A N 1
ATOM 1585 C CA . PHE A 1 190 ? 4.265 -7.822 7.166 1.00 78.50 190 PHE A CA 1
ATOM 1586 C C . PHE A 1 190 ? 5.190 -7.562 8.347 1.00 78.50 190 PHE A C 1
ATOM 1588 O O . PHE A 1 190 ? 5.244 -8.358 9.274 1.00 78.50 190 PHE A O 1
ATOM 1595 N N . HIS A 1 191 ? 5.854 -6.412 8.404 1.00 82.00 191 HIS A N 1
ATOM 1596 C CA . HIS A 1 191 ? 6.596 -6.084 9.614 1.00 82.00 191 HIS A CA 1
ATOM 1597 C C . HIS A 1 191 ? 5.661 -5.543 10.713 1.00 82.00 191 HIS A C 1
ATOM 1599 O O . HIS A 1 191 ? 4.694 -4.819 10.452 1.00 82.00 191 HIS A O 1
ATOM 1605 N N . THR A 1 192 ? 5.976 -5.834 11.981 1.00 86.50 192 THR A N 1
ATOM 1606 C CA . THR A 1 192 ? 5.156 -5.414 13.138 1.00 86.50 192 THR A CA 1
ATOM 1607 C C . THR A 1 192 ? 4.999 -3.887 13.213 1.00 86.50 192 THR A C 1
ATOM 1609 O O . THR A 1 192 ? 3.963 -3.369 13.646 1.00 86.50 192 THR A O 1
ATOM 1612 N N . SER A 1 193 ? 6.017 -3.129 12.786 1.00 78.88 193 SER A N 1
ATOM 1613 C CA . SER A 1 193 ? 5.944 -1.661 12.734 1.00 78.88 193 SER A CA 1
ATOM 1614 C C . SER A 1 193 ? 4.920 -1.161 11.709 1.00 78.88 193 SER A C 1
ATOM 1616 O O . SER A 1 193 ? 4.211 -0.195 12.001 1.00 78.88 193 SER A O 1
ATOM 1618 N N . ASP A 1 194 ? 4.779 -1.834 10.567 1.00 81.56 194 ASP A N 1
ATOM 1619 C CA . ASP A 1 194 ? 3.842 -1.453 9.510 1.00 81.56 194 ASP A CA 1
ATOM 1620 C C . ASP A 1 194 ? 2.405 -1.722 9.932 1.00 81.56 194 ASP A C 1
ATOM 1622 O O . ASP A 1 194 ? 1.538 -0.862 9.766 1.00 81.56 194 ASP A O 1
ATOM 1626 N N . VAL A 1 195 ? 2.166 -2.867 10.576 1.00 90.56 195 VAL A N 1
ATOM 1627 C CA . VAL A 1 195 ? 0.873 -3.201 11.185 1.00 90.56 195 VAL A CA 1
ATOM 1628 C C . VAL A 1 195 ? 0.494 -2.152 12.235 1.00 90.56 195 VAL A C 1
ATOM 1630 O O . VAL A 1 195 ? -0.613 -1.609 12.212 1.00 90.56 195 VAL A O 1
ATOM 1633 N N . ARG A 1 196 ? 1.432 -1.774 13.118 1.00 89.25 196 ARG A N 1
ATOM 1634 C CA . ARG A 1 196 ? 1.222 -0.709 14.116 1.00 89.25 196 ARG A CA 1
ATOM 1635 C C . ARG A 1 196 ? 0.881 0.633 13.462 1.00 89.25 196 ARG A C 1
ATOM 1637 O O . ARG A 1 196 ? -0.040 1.326 13.914 1.00 89.25 196 ARG A O 1
ATOM 1644 N N . ARG A 1 197 ? 1.625 1.014 12.417 1.00 84.25 197 ARG A N 1
ATOM 1645 C CA . ARG A 1 197 ? 1.403 2.252 11.657 1.00 84.25 197 ARG A CA 1
ATOM 1646 C C . ARG A 1 197 ? 0.015 2.233 11.022 1.00 84.25 197 ARG A C 1
ATOM 1648 O O . ARG A 1 197 ? -0.746 3.181 11.208 1.00 84.25 197 ARG A O 1
ATOM 1655 N N . LYS A 1 198 ? -0.365 1.135 10.365 1.00 91.00 198 LYS A N 1
ATOM 1656 C CA . LYS A 1 198 ? -1.672 0.978 9.720 1.00 91.00 198 LYS A CA 1
ATOM 1657 C C . LYS A 1 198 ? -2.829 1.048 10.714 1.00 91.00 198 LYS A C 1
ATOM 1659 O O . LYS A 1 198 ? -3.778 1.786 10.461 1.00 91.00 198 LYS A O 1
ATOM 1664 N N . ILE A 1 199 ? -2.731 0.377 11.866 1.00 92.75 199 ILE A N 1
ATOM 1665 C CA . ILE A 1 199 ? -3.727 0.489 12.948 1.00 92.75 199 ILE A CA 1
ATOM 1666 C C . ILE A 1 199 ? -3.888 1.955 13.371 1.00 92.75 199 ILE A C 1
ATOM 1668 O O . ILE A 1 199 ? -5.006 2.443 13.531 1.00 92.75 199 ILE A O 1
ATOM 1672 N N . SER A 1 200 ? -2.779 2.680 13.520 1.00 86.38 200 SER A N 1
ATOM 1673 C CA . SER A 1 200 ? -2.800 4.092 13.922 1.00 86.38 200 SER A CA 1
ATOM 1674 C C . SER A 1 200 ? -3.486 4.979 12.875 1.00 86.38 200 SER A C 1
ATOM 1676 O O . SER A 1 200 ? -4.315 5.816 13.234 1.00 86.38 200 SER A O 1
ATOM 1678 N N . LEU A 1 201 ? -3.205 4.756 11.587 1.00 84.75 201 LEU A N 1
ATOM 1679 C CA . LEU A 1 201 ? -3.829 5.472 10.471 1.00 84.75 201 LEU A CA 1
ATOM 1680 C C . LEU A 1 201 ? -5.335 5.206 10.381 1.00 84.75 201 LEU A C 1
ATOM 1682 O O . LEU A 1 201 ? -6.115 6.155 10.313 1.00 84.75 201 LEU A O 1
ATOM 1686 N N . ILE A 1 202 ? -5.752 3.937 10.444 1.00 90.81 202 ILE A N 1
ATOM 1687 C CA . ILE A 1 202 ? -7.168 3.546 10.388 1.00 90.81 202 ILE A CA 1
ATOM 1688 C C . ILE A 1 202 ? -7.945 4.173 11.557 1.00 90.81 202 ILE A C 1
ATOM 1690 O O . ILE A 1 202 ? -9.027 4.727 11.364 1.00 90.81 202 ILE A O 1
ATOM 1694 N N . ARG A 1 203 ? -7.370 4.171 12.768 1.00 88.69 203 ARG A N 1
ATOM 1695 C CA . ARG A 1 203 ? -7.963 4.853 13.931 1.00 88.69 203 ARG A CA 1
ATOM 1696 C C . ARG A 1 203 ? -8.107 6.355 13.703 1.00 88.69 203 ARG A C 1
ATOM 1698 O O . ARG A 1 203 ? -9.127 6.925 14.076 1.00 88.69 203 ARG A O 1
ATOM 1705 N N . GLY A 1 204 ? -7.098 6.997 13.116 1.00 83.06 204 GLY A N 1
ATOM 1706 C CA . GLY A 1 204 ? -7.138 8.422 12.782 1.00 83.06 204 GLY A CA 1
ATOM 1707 C C . GLY A 1 204 ? -8.248 8.758 11.783 1.00 83.06 204 GLY A C 1
ATOM 1708 O O . GLY A 1 204 ? -9.014 9.692 12.014 1.00 83.06 204 GLY A O 1
ATOM 1709 N N . GLN A 1 205 ? -8.380 7.956 10.722 1.00 86.25 205 GLN A N 1
ATOM 1710 C CA . GLN A 1 205 ? -9.433 8.097 9.710 1.00 86.25 205 GLN A CA 1
ATOM 1711 C C . GLN A 1 205 ? -10.827 7.942 10.322 1.00 86.25 205 GLN A C 1
ATOM 1713 O O . GLN A 1 205 ? -11.688 8.797 10.124 1.00 86.25 205 GLN A O 1
ATOM 1718 N N . PHE A 1 206 ? -11.025 6.901 11.131 1.00 90.69 206 PHE A N 1
ATOM 1719 C CA . PHE A 1 206 ? -12.281 6.683 11.840 1.00 90.69 206 PHE A CA 1
ATOM 1720 C C . PHE A 1 206 ? -12.631 7.846 12.767 1.00 90.69 206 PHE A C 1
ATOM 1722 O O . PHE A 1 206 ? -13.760 8.322 12.774 1.00 90.69 206 PHE A O 1
ATOM 1729 N N . LEU A 1 207 ? -11.653 8.345 13.526 1.00 85.25 207 LEU A N 1
ATOM 1730 C CA . LEU A 1 207 ? -11.851 9.468 14.437 1.00 85.25 207 LEU A CA 1
ATOM 1731 C C . LEU A 1 207 ? -12.273 10.749 13.728 1.00 85.25 207 LEU A C 1
ATOM 1733 O O . LEU A 1 207 ? -13.091 11.504 14.255 1.00 85.25 207 LEU A O 1
ATOM 1737 N N . TYR A 1 208 ? -11.679 11.016 12.570 1.00 84.75 208 TYR A N 1
ATOM 1738 C CA . TYR A 1 208 ? -12.049 12.156 11.749 1.00 84.75 208 TYR A CA 1
ATOM 1739 C C . TYR A 1 208 ? -13.497 12.028 11.262 1.00 84.75 208 TYR A C 1
ATOM 1741 O O . TYR A 1 208 ? -14.292 12.946 11.463 1.00 84.75 208 TYR A O 1
ATOM 1749 N N . GLU A 1 209 ? -13.859 10.864 10.719 1.00 87.50 209 GLU A N 1
ATOM 1750 C CA . GLU A 1 209 ? -15.212 10.595 10.227 1.00 87.50 209 GLU A CA 1
ATOM 1751 C C . GLU A 1 209 ? -16.251 10.666 11.359 1.00 87.50 209 GLU A C 1
ATOM 1753 O O . GLU A 1 209 ? -17.283 11.320 11.226 1.00 87.50 209 GLU A O 1
ATOM 1758 N N . TYR A 1 210 ? -15.938 10.087 12.522 1.00 87.06 210 TYR A N 1
ATOM 1759 C CA . TYR A 1 210 ? -16.787 10.122 13.713 1.00 87.06 210 TYR A CA 1
ATOM 1760 C C . TYR A 1 210 ? -17.039 11.552 14.209 1.00 87.06 210 TYR A C 1
ATOM 1762 O O . TYR A 1 210 ? -18.171 11.916 14.531 1.00 87.06 210 TYR A O 1
ATOM 1770 N N . LYS A 1 211 ? -16.000 12.400 14.247 1.00 86.56 211 LYS A N 1
ATOM 1771 C CA . LYS A 1 211 ? -16.154 13.824 14.596 1.00 86.56 211 LYS A CA 1
ATOM 1772 C C . LYS A 1 211 ? -17.040 14.557 13.594 1.00 86.56 211 LYS A C 1
ATOM 1774 O O . LYS A 1 211 ? -17.839 15.393 14.002 1.00 86.56 211 LYS A O 1
ATOM 1779 N N . LYS A 1 212 ? -16.906 14.247 12.303 1.00 85.62 212 LYS A N 1
ATOM 1780 C CA . LYS A 1 212 ? -17.723 14.848 11.246 1.00 85.62 212 LYS A CA 1
ATOM 1781 C C . LYS A 1 212 ? -19.205 14.508 11.428 1.00 85.62 212 LYS A C 1
ATOM 1783 O O . LYS A 1 212 ? -20.018 15.424 11.414 1.00 85.62 212 LYS A O 1
ATOM 1788 N N . ILE A 1 213 ? -19.527 13.246 11.726 1.00 87.19 213 ILE A N 1
ATOM 1789 C CA . ILE A 1 213 ? -20.894 12.810 12.066 1.00 87.19 213 ILE A CA 1
ATOM 1790 C C . ILE A 1 213 ? -21.427 13.587 13.272 1.00 87.19 213 ILE A C 1
ATOM 1792 O O . ILE A 1 213 ? -22.477 14.211 13.178 1.00 87.19 213 ILE A O 1
ATOM 1796 N N . LYS A 1 214 ? -20.680 13.626 14.385 1.00 85.44 214 LYS A N 1
ATOM 1797 C CA . LYS A 1 214 ? -21.118 14.322 15.609 1.00 85.44 214 LYS A CA 1
ATOM 1798 C C . LYS A 1 214 ? -21.344 15.821 15.397 1.00 85.44 214 LYS A C 1
ATOM 1800 O O . LYS A 1 214 ? -22.290 16.385 15.941 1.00 85.44 214 LYS A O 1
ATOM 1805 N N . ASN A 1 215 ? -20.496 16.465 14.598 1.00 86.12 215 ASN A N 1
ATOM 1806 C CA . ASN A 1 215 ? -20.653 17.877 14.264 1.00 86.12 215 ASN A CA 1
ATOM 1807 C C . ASN A 1 215 ? -21.899 18.122 13.397 1.00 86.12 215 ASN A C 1
ATOM 1809 O O . ASN A 1 215 ? -22.618 19.085 13.650 1.00 86.12 215 ASN A O 1
ATOM 1813 N N . SER A 1 216 ? -22.188 17.262 12.419 1.00 86.75 216 SER A N 1
ATOM 1814 C CA . SER A 1 216 ? -23.407 17.369 11.607 1.00 86.75 216 SER A CA 1
ATOM 1815 C C . SER A 1 216 ? -24.675 17.077 12.416 1.00 86.75 216 SER A C 1
ATOM 1817 O O . SER A 1 216 ? -25.624 17.850 12.330 1.00 86.75 216 SER A O 1
ATOM 1819 N N . GLU A 1 217 ? -24.660 16.073 13.302 1.00 86.69 217 GLU A N 1
ATOM 1820 C CA . GLU A 1 217 ? -25.763 15.808 14.242 1.00 86.69 217 GLU A CA 1
ATOM 1821 C C . GLU A 1 217 ? -26.087 17.047 15.094 1.00 86.69 217 GLU A C 1
ATOM 1823 O O . GLU A 1 217 ? -27.252 17.406 15.250 1.00 86.69 217 GLU A O 1
ATOM 1828 N N . SER A 1 218 ? -25.064 17.753 15.597 1.00 84.25 218 SER A N 1
ATOM 1829 C CA . SER A 1 218 ? -25.260 18.979 16.388 1.00 84.25 218 SER A CA 1
ATOM 1830 C C . SER A 1 218 ? -25.867 20.145 15.596 1.00 84.25 218 SER A C 1
ATOM 1832 O O . SER A 1 218 ? -26.420 21.067 16.190 1.00 84.25 218 SER A O 1
ATOM 1834 N N . ARG A 1 219 ? -25.782 20.099 14.261 1.00 86.56 219 ARG A N 1
ATOM 1835 C CA . ARG A 1 219 ? -26.385 21.068 13.333 1.00 86.56 219 ARG A CA 1
ATOM 1836 C C . ARG A 1 219 ? -27.749 20.615 12.804 1.00 86.56 219 ARG A C 1
ATOM 1838 O O . ARG A 1 219 ? -28.345 21.330 12.008 1.00 86.56 219 ARG A O 1
ATOM 1845 N N . GLY A 1 220 ? -28.238 19.443 13.221 1.00 82.44 220 GLY A N 1
ATOM 1846 C CA . GLY A 1 220 ? -29.460 18.839 12.682 1.00 82.44 220 GLY A CA 1
ATOM 1847 C C . GLY A 1 220 ? -29.307 18.300 11.254 1.00 82.44 220 GLY A C 1
ATOM 1848 O O . GLY A 1 220 ? -30.302 18.042 10.584 1.00 82.44 220 GLY A O 1
ATOM 1849 N N . GLU A 1 221 ? -28.073 18.131 10.773 1.00 86.06 221 GLU A N 1
ATOM 1850 C CA . GLU A 1 221 ? -27.772 17.617 9.438 1.00 86.06 221 GLU A CA 1
ATOM 1851 C C . GLU A 1 221 ? -27.600 16.092 9.469 1.00 86.06 221 GLU A C 1
ATOM 1853 O O . GLU A 1 221 ? -26.870 15.542 10.297 1.00 86.06 221 GLU A O 1
ATOM 1858 N N . ASN A 1 222 ? -28.216 15.394 8.512 1.00 80.00 222 ASN A N 1
ATOM 1859 C CA . ASN A 1 222 ? -28.063 13.948 8.363 1.00 80.00 222 ASN A CA 1
ATOM 1860 C C . ASN A 1 222 ? -26.828 13.613 7.508 1.00 80.00 222 ASN A C 1
ATOM 1862 O O . ASN A 1 222 ? -26.922 13.457 6.288 1.00 80.00 222 ASN A O 1
ATOM 1866 N N . TYR A 1 223 ? -25.655 13.527 8.139 1.00 85.19 223 TYR A N 1
ATOM 1867 C CA . TYR A 1 223 ? -24.413 13.144 7.464 1.00 85.19 223 TYR A CA 1
ATOM 1868 C C . TYR A 1 223 ? -24.194 11.627 7.495 1.00 85.19 223 TYR A C 1
ATOM 1870 O O . TYR A 1 223 ? -24.083 11.026 8.564 1.00 85.19 223 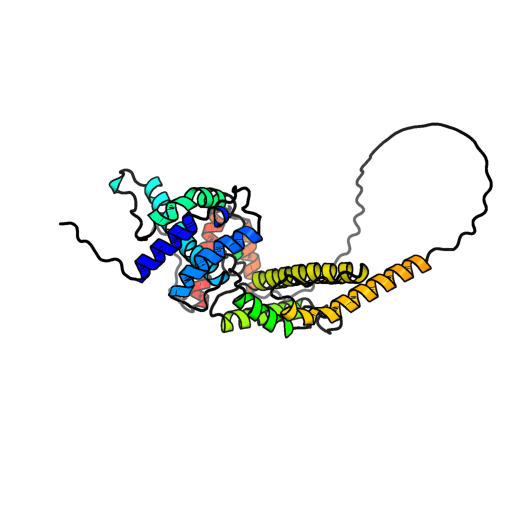TYR A O 1
ATOM 1878 N N . LYS A 1 224 ? -24.052 11.016 6.313 1.00 80.44 224 LYS A N 1
ATOM 1879 C CA . LYS A 1 224 ? -23.680 9.602 6.171 1.00 80.44 224 LYS A CA 1
ATOM 1880 C C . LYS A 1 224 ? -22.156 9.449 6.025 1.00 80.44 224 LYS A C 1
ATOM 1882 O O . LYS A 1 224 ? -21.578 10.122 5.167 1.00 80.44 224 LYS A O 1
ATOM 1887 N N . PRO A 1 225 ? -21.498 8.576 6.815 1.00 83.81 225 PRO A N 1
ATOM 1888 C CA . PRO A 1 225 ? -20.064 8.340 6.699 1.00 83.81 225 PRO A CA 1
ATOM 1889 C C . PRO A 1 225 ? -19.657 7.847 5.307 1.00 83.81 225 PRO A C 1
ATOM 1891 O O . PRO A 1 225 ? -20.311 7.003 4.703 1.00 83.81 225 PRO A O 1
ATOM 1894 N N . THR A 1 226 ? -18.525 8.356 4.826 1.00 82.81 226 THR A N 1
ATOM 1895 C CA . THR A 1 226 ? -17.929 8.018 3.519 1.00 82.81 226 THR A CA 1
ATOM 1896 C C . THR A 1 226 ? -16.746 7.052 3.632 1.00 82.81 226 THR A C 1
ATOM 1898 O O . THR A 1 226 ? -16.203 6.582 2.627 1.00 82.81 226 THR A O 1
ATOM 1901 N N . LEU A 1 227 ? -16.307 6.761 4.859 1.00 84.19 227 LEU A N 1
ATOM 1902 C CA . LEU A 1 227 ? -15.238 5.809 5.130 1.00 84.19 227 LEU A CA 1
ATOM 1903 C C . LEU A 1 227 ? -15.754 4.379 4.908 1.00 84.19 227 LEU A C 1
ATOM 1905 O O . LEU A 1 227 ? -16.625 3.910 5.630 1.00 84.19 227 LEU A O 1
ATOM 1909 N N . TRP A 1 228 ? -15.183 3.667 3.935 1.00 88.69 228 TRP A N 1
ATOM 1910 C CA . TRP A 1 228 ? -15.651 2.333 3.524 1.00 88.69 228 TRP A CA 1
ATOM 1911 C C . TRP A 1 228 ? -15.644 1.296 4.661 1.00 88.69 228 TRP A C 1
ATOM 1913 O O . TRP A 1 228 ? -16.511 0.434 4.717 1.00 88.69 228 TRP A O 1
ATOM 1923 N N . CYS A 1 229 ? -14.683 1.391 5.584 1.00 88.38 229 CYS A N 1
ATOM 1924 C CA . CYS A 1 229 ? -14.559 0.501 6.738 1.00 88.38 229 CYS A CA 1
ATOM 1925 C C . CYS A 1 229 ? -15.159 1.095 8.022 1.00 88.38 229 CYS A C 1
ATOM 1927 O O . CYS A 1 229 ? -14.832 0.634 9.116 1.00 88.38 229 CYS A O 1
ATOM 1929 N N . PHE A 1 230 ? -16.015 2.120 7.914 1.00 89.56 230 PHE A N 1
ATOM 1930 C CA . PHE A 1 230 ? -16.601 2.793 9.075 1.00 89.56 230 PHE A CA 1
ATOM 1931 C C . PHE A 1 230 ? -17.350 1.813 9.983 1.00 89.56 230 PHE A C 1
ATOM 1933 O O . PHE A 1 230 ? -17.045 1.728 11.172 1.00 89.56 230 PHE A O 1
ATOM 1940 N N . GLU A 1 231 ? -18.249 1.009 9.409 1.00 88.38 231 GLU A N 1
ATOM 1941 C CA . GLU A 1 231 ? -19.026 0.010 10.152 1.00 88.38 231 GLU A CA 1
ATOM 1942 C C . GLU A 1 231 ? -18.135 -1.044 10.815 1.00 88.38 231 GLU A C 1
ATOM 1944 O O . GLU A 1 231 ? -18.357 -1.429 11.964 1.00 88.38 231 GLU A O 1
ATOM 1949 N N . MET A 1 232 ? -17.052 -1.451 10.146 1.00 91.56 232 MET A N 1
ATOM 1950 C CA . MET A 1 232 ? -16.091 -2.408 10.701 1.00 91.56 232 MET A CA 1
ATOM 1951 C C . MET A 1 232 ? -15.368 -1.867 11.938 1.00 91.56 232 MET A C 1
ATOM 1953 O O . MET A 1 232 ? -14.942 -2.645 12.786 1.00 91.56 232 MET A O 1
ATOM 1957 N N . LEU A 1 233 ? -15.224 -0.544 12.040 1.00 92.19 233 LEU A N 1
ATOM 1958 C CA . LEU A 1 233 ? -14.532 0.160 13.122 1.00 92.19 233 LEU A CA 1
ATOM 1959 C C . LEU A 1 233 ? -15.478 0.684 14.205 1.00 92.19 233 LEU A C 1
ATOM 1961 O O . LEU A 1 233 ? -15.018 1.267 15.186 1.00 92.19 233 LEU A O 1
ATOM 1965 N N . SER A 1 234 ? -16.782 0.436 14.073 1.00 88.75 234 SER A N 1
ATOM 1966 C CA . SER A 1 234 ? -17.817 0.877 15.017 1.00 88.75 234 SER A CA 1
ATOM 1967 C C . SER A 1 234 ? -17.569 0.426 16.463 1.00 88.75 234 SER A C 1
ATOM 1969 O O . SER A 1 234 ? -17.957 1.128 17.394 1.00 88.75 234 SER A O 1
ATOM 1971 N N . PHE A 1 235 ? -16.832 -0.672 16.681 1.00 89.94 235 PHE A N 1
ATOM 1972 C CA . PHE A 1 235 ? -16.408 -1.132 18.014 1.00 89.94 235 PHE A CA 1
ATOM 1973 C C . PHE A 1 235 ? -15.543 -0.113 18.778 1.00 89.94 235 PHE A C 1
ATOM 1975 O O . PHE A 1 235 ? -15.342 -0.239 19.983 1.00 89.94 235 PHE A O 1
ATOM 1982 N N . LEU A 1 236 ? -15.018 0.905 18.094 1.00 87.69 236 LEU A N 1
ATOM 1983 C CA . LEU A 1 236 ? -14.285 1.999 18.713 1.00 87.69 236 LEU A CA 1
ATOM 1984 C C . LEU A 1 236 ? -15.206 3.081 19.318 1.00 87.69 236 LEU A C 1
ATOM 1986 O O . LEU A 1 236 ? -14.729 3.898 20.109 1.00 87.69 236 LEU A O 1
ATOM 1990 N N . ASN A 1 237 ? -16.501 3.108 18.976 1.00 81.06 237 ASN A N 1
ATOM 1991 C CA . ASN A 1 237 ? -17.447 4.170 19.351 1.00 81.06 237 ASN A CA 1
ATOM 1992 C C . ASN A 1 237 ? -17.572 4.380 20.868 1.00 81.06 237 ASN A C 1
ATOM 1994 O O . ASN A 1 237 ? -17.483 5.519 21.337 1.00 81.06 237 ASN A O 1
ATOM 1998 N N . GLU A 1 238 ? -17.746 3.304 21.643 1.00 68.25 238 GLU A N 1
ATOM 1999 C CA . GLU A 1 238 ? -17.960 3.377 23.099 1.00 68.25 238 GLU A CA 1
ATOM 2000 C C . GLU A 1 238 ? -16.786 4.048 23.828 1.00 68.25 238 GLU A C 1
ATOM 2002 O O . GLU A 1 238 ? -16.966 4.886 24.716 1.00 68.25 238 GLU A O 1
ATOM 2007 N N . GLU A 1 239 ? -15.561 3.767 23.390 1.00 65.94 239 GLU A N 1
ATOM 2008 C CA . GLU A 1 239 ? -14.339 4.321 23.974 1.00 65.94 239 GLU A CA 1
ATOM 2009 C C . GLU A 1 239 ? -14.178 5.820 23.690 1.00 65.94 239 GLU A C 1
ATOM 2011 O O . GLU A 1 239 ? -13.681 6.586 24.525 1.00 65.94 239 GLU A O 1
ATOM 2016 N N . TYR A 1 240 ? -14.626 6.276 22.519 1.00 64.81 240 TYR A N 1
ATOM 2017 C CA . TYR A 1 240 ? -14.542 7.685 22.140 1.00 64.81 240 TYR A CA 1
ATOM 2018 C C . TYR A 1 240 ? -15.681 8.527 22.722 1.00 64.81 240 TYR A C 1
ATOM 2020 O O . TYR A 1 240 ? -15.436 9.667 23.132 1.00 64.81 240 TYR A O 1
ATOM 2028 N N . ALA A 1 241 ? -16.883 7.962 22.873 1.00 60.59 241 ALA A N 1
ATOM 2029 C CA . ALA A 1 241 ? -17.954 8.576 23.656 1.00 60.59 241 ALA A CA 1
ATOM 2030 C C . ALA A 1 241 ? -17.510 8.823 25.112 1.00 60.59 241 ALA A C 1
ATOM 2032 O O . ALA A 1 241 ? -17.752 9.898 25.669 1.00 60.59 241 ALA A O 1
ATOM 2033 N N . ASN A 1 242 ? -16.772 7.878 25.703 1.00 60.91 242 ASN A N 1
ATOM 2034 C CA . ASN A 1 242 ? -16.235 8.005 27.058 1.00 60.91 242 ASN A CA 1
ATOM 2035 C C . ASN A 1 242 ? -15.110 9.052 27.168 1.00 60.91 242 ASN A C 1
ATOM 2037 O O . ASN A 1 242 ? -15.114 9.847 28.110 1.00 60.91 242 ASN A O 1
ATOM 2041 N N . LYS A 1 243 ? -14.194 9.147 26.191 1.00 61.59 243 LYS A N 1
ATOM 2042 C CA . LYS A 1 243 ? -13.168 10.214 26.154 1.00 61.59 243 LYS A CA 1
ATOM 2043 C C . LYS A 1 243 ? -13.768 11.619 26.089 1.00 61.59 243 LYS A C 1
ATOM 2045 O O . LYS A 1 243 ? -13.298 12.504 26.805 1.00 61.59 243 LYS A O 1
ATOM 2050 N N . ASN A 1 244 ? -14.810 11.820 25.280 1.00 58.69 244 ASN A N 1
ATOM 2051 C CA . ASN A 1 244 ? -15.473 13.121 25.172 1.00 58.69 244 ASN A CA 1
ATOM 2052 C C . ASN A 1 244 ? -16.156 13.520 26.485 1.00 58.69 244 ASN A C 1
ATOM 2054 O O . ASN A 1 244 ? -16.000 14.668 26.892 1.00 58.69 244 ASN A O 1
ATOM 2058 N N . LYS A 1 245 ? -16.807 12.576 27.188 1.00 58.62 245 LYS A N 1
ATOM 2059 C CA . LYS A 1 245 ? -17.390 12.793 28.530 1.00 58.62 245 LYS A CA 1
ATOM 2060 C C . LYS A 1 245 ? -16.337 13.171 29.581 1.00 58.62 245 LYS A C 1
ATOM 2062 O O . LYS A 1 245 ? -16.575 14.025 30.430 1.00 58.62 245 LYS A O 1
ATOM 2067 N N . VAL A 1 246 ? -15.157 12.545 29.542 1.00 58.78 246 VAL A N 1
ATOM 2068 C CA . VAL A 1 246 ? -14.053 12.862 30.469 1.00 58.78 246 VAL A CA 1
ATOM 2069 C C . VAL A 1 246 ? -13.460 14.245 30.175 1.00 58.78 246 VAL A C 1
ATOM 2071 O O . VAL A 1 246 ? -13.143 14.985 31.107 1.00 58.78 246 VAL A O 1
ATOM 2074 N N . ALA A 1 247 ? -13.343 14.626 28.900 1.00 58.44 247 ALA A N 1
ATOM 2075 C CA . ALA A 1 247 ? -12.872 15.950 28.500 1.00 58.44 247 ALA A CA 1
ATOM 2076 C C . ALA A 1 247 ? -13.846 17.071 28.910 1.00 58.44 247 ALA A C 1
ATOM 2078 O O . ALA A 1 247 ? -13.392 18.089 29.434 1.00 58.44 247 ALA A O 1
ATOM 2079 N N . THR A 1 248 ? -15.163 16.863 28.762 1.00 57.38 248 THR A N 1
ATOM 2080 C CA . THR A 1 248 ? -16.198 17.810 29.235 1.00 57.38 248 THR A CA 1
ATOM 2081 C C . THR A 1 248 ? -16.153 17.962 30.750 1.00 57.38 248 THR A C 1
ATOM 2083 O O . THR A 1 248 ? -15.974 19.075 31.234 1.00 57.38 248 THR A O 1
ATOM 2086 N N . LYS A 1 249 ? -16.138 16.855 31.507 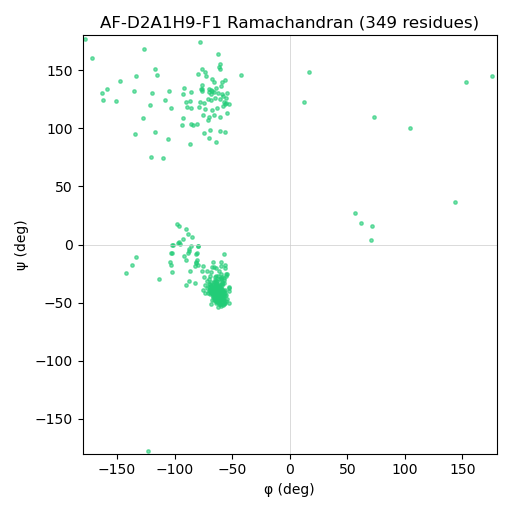1.00 55.22 249 LYS A N 1
ATOM 2087 C CA . LYS A 1 249 ? -16.017 16.900 32.978 1.00 55.22 249 LYS A CA 1
ATOM 2088 C C . LYS A 1 249 ? -14.735 17.591 33.460 1.00 55.22 249 LYS A C 1
ATOM 2090 O O . LYS A 1 249 ? -14.733 18.261 34.493 1.00 55.22 249 LYS A O 1
ATOM 2095 N N . LYS A 1 250 ? -13.619 17.439 32.735 1.00 59.91 250 LYS A N 1
ATOM 2096 C CA . LYS A 1 250 ? -12.349 18.121 33.047 1.00 59.91 250 LYS A CA 1
ATOM 2097 C C . LYS A 1 250 ? -12.416 19.623 32.742 1.00 59.91 250 LYS A C 1
ATOM 2099 O O . LYS A 1 250 ? -11.850 20.406 33.502 1.00 59.91 250 LYS A O 1
ATOM 2104 N N . ALA A 1 251 ? -13.098 20.031 31.673 1.00 56.97 251 ALA A N 1
ATOM 2105 C CA . ALA A 1 251 ? -13.328 21.438 31.341 1.00 56.97 251 ALA A CA 1
ATOM 2106 C C . ALA A 1 251 ? -14.290 22.115 32.336 1.00 56.97 251 ALA A C 1
ATOM 2108 O O . ALA A 1 251 ? -13.993 23.203 32.824 1.00 56.97 251 ALA A O 1
ATOM 2109 N N . GLU A 1 252 ? -15.370 21.434 32.723 1.00 51.59 252 GLU A N 1
ATOM 2110 C CA . GLU A 1 252 ? -16.328 21.880 33.745 1.00 51.59 252 GLU A CA 1
ATOM 2111 C C . GLU A 1 252 ? -15.660 22.059 35.113 1.00 51.59 252 GLU A C 1
ATOM 2113 O O . GLU A 1 252 ? -15.817 23.095 35.756 1.00 51.59 252 GLU A O 1
ATOM 2118 N N . ARG A 1 253 ? -14.817 21.104 35.536 1.00 58.09 253 ARG A N 1
ATOM 2119 C CA . ARG A 1 253 ? -14.020 21.242 36.768 1.00 58.09 253 ARG A CA 1
ATOM 2120 C C . ARG A 1 253 ? -13.081 22.450 36.732 1.00 58.09 253 ARG A C 1
ATOM 2122 O O . ARG A 1 253 ? -12.938 23.120 37.747 1.00 58.09 253 ARG A O 1
ATOM 2129 N N . ARG A 1 254 ? -12.463 22.754 35.584 1.00 58.16 254 ARG A N 1
ATOM 2130 C CA . ARG A 1 254 ? -11.599 23.942 35.424 1.00 58.16 254 ARG A CA 1
ATOM 2131 C C . ARG A 1 254 ? -12.393 25.250 35.454 1.00 58.16 254 ARG A C 1
ATOM 2133 O O . ARG A 1 254 ? -11.881 26.234 35.974 1.00 58.16 254 ARG A O 1
ATOM 2140 N N . MET A 1 255 ? -13.627 25.262 34.947 1.00 54.41 255 MET A N 1
ATOM 2141 C CA . MET A 1 255 ? -14.518 26.425 35.049 1.00 54.41 255 MET A CA 1
ATOM 2142 C C . MET A 1 255 ? -15.049 26.638 36.475 1.00 54.41 255 MET A C 1
ATOM 2144 O O . MET A 1 255 ? -15.189 27.782 36.900 1.00 54.41 255 MET A O 1
ATOM 2148 N N . ASN A 1 256 ? -15.238 25.565 37.247 1.00 51.75 256 ASN A N 1
ATOM 2149 C CA . ASN A 1 256 ? -15.715 25.630 38.634 1.00 51.75 256 ASN A CA 1
ATOM 2150 C C . ASN A 1 256 ? -14.626 25.978 39.673 1.00 51.75 256 ASN A C 1
ATOM 2152 O O . ASN A 1 256 ? -14.954 26.204 40.833 1.00 51.75 256 ASN A O 1
ATOM 2156 N N . LEU A 1 257 ? -13.347 26.040 39.277 1.00 48.31 257 LEU A N 1
ATOM 2157 C CA . LEU A 1 257 ? -12.209 26.408 40.140 1.00 48.31 257 LEU A CA 1
ATOM 2158 C C . LEU A 1 257 ? -11.802 27.893 40.035 1.00 48.31 257 LEU A C 1
ATOM 2160 O O . LEU A 1 257 ? -10.841 28.304 40.681 1.00 48.31 257 LEU A O 1
ATOM 2164 N N . ARG A 1 258 ? -12.502 28.721 39.244 1.00 36.44 258 ARG A N 1
ATOM 2165 C CA . ARG A 1 258 ? -12.272 30.178 39.241 1.00 36.44 258 ARG A CA 1
ATOM 2166 C C . ARG A 1 258 ? -12.935 30.820 40.472 1.00 36.44 258 ARG A C 1
ATOM 2168 O O . ARG A 1 258 ? -14.155 30.705 40.605 1.00 36.44 258 ARG A O 1
ATOM 2175 N N . PRO A 1 259 ? -12.197 31.538 41.342 1.00 40.25 259 PRO A N 1
ATOM 2176 C CA . PRO A 1 259 ? -12.811 32.293 42.429 1.00 40.25 259 PRO A CA 1
ATOM 2177 C C . PRO A 1 259 ? -13.733 33.380 41.861 1.00 40.25 259 PRO A C 1
ATOM 2179 O O . PRO A 1 259 ? -13.338 34.145 40.979 1.00 40.25 259 PRO A O 1
ATOM 2182 N N . LYS A 1 260 ? -14.970 33.460 42.364 1.00 40.28 260 LYS A N 1
ATOM 2183 C CA . LYS A 1 260 ? -15.910 34.548 42.053 1.00 40.28 260 LYS A CA 1
ATOM 2184 C C . LYS A 1 260 ? -15.424 35.843 42.711 1.00 40.28 260 LYS A C 1
ATOM 2186 O O . LYS A 1 260 ? -15.790 36.133 43.846 1.00 40.28 260 LYS A O 1
ATOM 2191 N N . VAL A 1 261 ? -14.631 36.639 41.996 1.00 34.12 261 VAL A N 1
ATOM 2192 C CA . VAL A 1 261 ? -14.378 38.034 42.382 1.00 34.12 261 VAL A CA 1
ATOM 2193 C C . VAL A 1 261 ? -15.587 38.873 41.962 1.00 34.12 261 VAL A C 1
ATOM 2195 O O . VAL A 1 261 ? -15.960 38.920 40.788 1.00 34.12 261 VAL A O 1
ATOM 2198 N N . LYS A 1 262 ? -16.244 39.484 42.954 1.00 34.28 262 LYS A N 1
ATOM 2199 C CA . LYS A 1 262 ? -17.366 40.415 42.784 1.00 34.28 262 LYS A CA 1
ATOM 2200 C C . LYS A 1 262 ? -16.908 41.628 41.967 1.00 34.28 262 LYS A C 1
ATOM 2202 O O . LYS A 1 262 ? -15.965 42.309 42.354 1.00 34.28 262 LYS A O 1
ATOM 2207 N N . ARG A 1 263 ? -17.613 41.918 40.870 1.00 31.80 263 ARG A N 1
ATOM 2208 C CA . ARG A 1 263 ? -17.470 43.172 40.116 1.00 31.80 263 ARG A CA 1
ATOM 2209 C C . ARG A 1 263 ? -18.006 44.330 40.963 1.00 31.80 263 ARG A C 1
ATOM 2211 O O . ARG A 1 263 ? -19.173 44.310 41.349 1.00 31.80 263 ARG A O 1
ATOM 2218 N N . LYS A 1 264 ? -17.175 45.344 41.195 1.00 28.98 264 LYS A N 1
ATOM 2219 C CA . LYS A 1 264 ? -17.602 46.722 41.456 1.00 28.98 264 LYS A CA 1
ATOM 2220 C C . LYS A 1 264 ? -16.954 47.590 40.381 1.00 28.98 264 LYS A C 1
ATOM 2222 O O . LYS A 1 264 ? -15.736 47.582 40.250 1.00 28.98 264 LYS A O 1
ATOM 2227 N N . ASN A 1 265 ? -17.786 48.265 39.593 1.00 29.61 265 ASN A N 1
ATOM 2228 C CA . ASN A 1 265 ? -17.358 49.344 38.712 1.00 29.61 265 ASN A CA 1
ATOM 2229 C C . ASN A 1 265 ? -17.113 50.597 39.560 1.00 29.61 265 ASN A C 1
ATOM 2231 O O . ASN A 1 265 ? -17.992 50.968 40.338 1.00 29.61 265 ASN A O 1
ATOM 2235 N N . SER A 1 266 ? -15.993 51.275 39.332 1.00 28.17 266 SER A N 1
ATOM 2236 C CA . SER A 1 266 ? -15.895 52.735 39.408 1.00 28.17 266 SER A CA 1
ATOM 2237 C C . SER A 1 266 ? -14.680 53.202 38.608 1.00 28.17 266 SER A C 1
ATOM 2239 O O . SER A 1 266 ? -13.606 52.613 38.692 1.00 28.17 266 SER A O 1
ATOM 2241 N N . SER A 1 267 ? -14.930 54.227 37.806 1.00 26.39 267 SER A N 1
ATOM 2242 C CA . SER A 1 267 ? -14.040 55.005 36.950 1.00 26.39 267 SER A CA 1
ATOM 2243 C C . SER A 1 267 ? -12.923 55.723 37.705 1.00 26.39 267 SER A C 1
ATOM 2245 O O . SER A 1 267 ? -13.188 56.196 38.808 1.00 26.39 267 SER A O 1
ATOM 2247 N N . SER A 1 268 ? -11.783 55.940 37.046 1.00 28.17 268 SER A N 1
ATOM 2248 C CA . SER A 1 268 ? -11.244 57.280 36.732 1.00 28.17 268 SER A CA 1
ATOM 2249 C C . SER A 1 268 ? -9.873 57.172 36.056 1.00 28.17 268 SER A C 1
ATOM 2251 O O . SER A 1 268 ? -9.104 56.263 36.366 1.00 28.17 268 SER A O 1
ATOM 2253 N N . ASP A 1 269 ? -9.647 58.103 35.132 1.00 25.03 269 ASP A N 1
ATOM 2254 C CA . ASP A 1 269 ? -8.411 58.454 34.426 1.00 25.03 269 ASP A CA 1
ATOM 2255 C C . ASP A 1 269 ? -7.156 58.482 35.317 1.00 25.03 269 ASP A C 1
ATOM 2257 O O . ASP A 1 269 ? -7.243 58.864 36.483 1.00 25.03 269 ASP A O 1
ATOM 2261 N N . ASP A 1 270 ? -5.990 58.104 34.782 1.00 27.88 270 ASP A N 1
ATOM 2262 C CA . ASP A 1 270 ? -5.039 59.092 34.247 1.00 27.88 270 ASP A CA 1
ATOM 2263 C C . ASP A 1 270 ? -3.869 58.420 33.506 1.00 27.88 270 ASP A C 1
ATOM 2265 O O . ASP A 1 270 ? -3.624 57.216 33.620 1.00 27.88 270 ASP A O 1
ATOM 2269 N N . SER A 1 271 ? -3.227 59.230 32.681 1.00 27.11 271 SER A N 1
ATOM 2270 C CA . SER A 1 271 ? -2.334 58.949 31.565 1.00 27.11 271 SER A CA 1
ATOM 2271 C C . SER A 1 271 ? -0.897 58.517 31.922 1.00 27.11 271 SER A C 1
ATOM 2273 O O . SER A 1 271 ? -0.363 58.853 32.974 1.00 27.11 271 SER A O 1
ATOM 2275 N N . ASP A 1 272 ? -0.269 57.721 31.046 1.00 26.92 272 ASP A N 1
ATOM 2276 C CA . ASP A 1 272 ? 0.793 58.144 30.104 1.00 26.92 272 ASP A CA 1
ATOM 2277 C C . ASP A 1 272 ? 1.761 57.002 29.721 1.00 26.92 272 ASP A C 1
ATOM 2279 O O . ASP A 1 272 ? 2.099 56.140 30.529 1.00 26.92 272 ASP A O 1
ATOM 2283 N N . GLU A 1 273 ? 2.102 57.020 28.425 1.00 26.64 273 GLU A N 1
ATOM 2284 C CA . GLU A 1 273 ? 3.361 56.684 27.722 1.00 26.64 273 GLU A CA 1
ATOM 2285 C C . GLU A 1 273 ? 4.448 55.857 28.445 1.00 26.64 273 GLU A C 1
ATOM 2287 O O . GLU A 1 273 ? 4.739 56.041 29.615 1.00 26.64 273 GLU A O 1
ATOM 2292 N N . ASP A 1 274 ? 5.279 55.019 27.833 1.00 24.33 274 ASP A N 1
ATOM 2293 C CA . ASP A 1 274 ? 5.502 54.425 26.513 1.00 24.33 274 ASP A CA 1
ATOM 2294 C C . ASP A 1 274 ? 6.717 53.471 26.742 1.00 24.33 274 ASP A C 1
ATOM 2296 O O . ASP A 1 274 ? 7.312 53.450 27.822 1.00 24.33 274 ASP A O 1
ATOM 2300 N N . MET A 1 275 ? 7.124 52.725 25.715 1.00 27.39 275 MET A N 1
ATOM 2301 C CA . MET A 1 275 ? 8.403 52.012 25.543 1.00 27.39 275 MET A CA 1
ATOM 2302 C C . MET A 1 275 ? 8.462 50.483 25.718 1.00 27.39 275 MET A C 1
ATOM 2304 O O . MET A 1 275 ? 8.685 49.914 26.781 1.00 27.39 275 MET A O 1
ATOM 2308 N N . ASN A 1 276 ? 8.458 49.857 24.539 1.00 25.50 276 ASN A N 1
ATOM 2309 C CA . ASN A 1 276 ? 9.636 49.229 23.923 1.00 25.50 276 ASN A CA 1
ATOM 2310 C C . ASN A 1 276 ? 10.184 47.898 24.491 1.00 25.50 276 ASN A C 1
ATOM 2312 O O . ASN A 1 276 ? 10.853 47.822 25.514 1.00 25.50 276 ASN A O 1
ATOM 2316 N N . VAL A 1 277 ? 9.966 46.863 23.674 1.00 32.47 277 VAL A N 1
ATOM 2317 C CA . VAL A 1 277 ? 10.861 45.757 23.282 1.00 32.47 277 VAL A CA 1
ATOM 2318 C C . VAL A 1 277 ? 12.163 45.579 24.081 1.00 32.47 277 VAL A C 1
ATOM 2320 O O . VAL A 1 277 ? 13.077 46.391 23.968 1.00 32.47 277 VAL A O 1
ATOM 2323 N N . LYS A 1 278 ? 12.345 44.378 24.657 1.00 26.77 278 LYS A N 1
ATOM 2324 C CA . LYS A 1 278 ? 13.521 43.527 24.379 1.00 26.77 278 LYS A CA 1
ATOM 2325 C C . LYS A 1 278 ? 13.334 42.070 24.815 1.00 26.77 278 LYS A C 1
ATOM 2327 O O . LYS A 1 278 ? 12.940 41.765 25.933 1.00 26.77 278 LYS A O 1
ATOM 2332 N N . LYS A 1 279 ? 13.648 41.183 23.865 1.00 35.84 279 LYS A N 1
ATOM 2333 C CA . LYS A 1 279 ? 14.111 39.810 24.088 1.00 35.84 279 LYS A CA 1
ATOM 2334 C C . LYS A 1 279 ? 15.350 39.849 24.974 1.00 35.84 279 LYS A C 1
ATOM 2336 O O . LYS A 1 279 ? 16.245 40.624 24.663 1.00 35.84 279 LYS A O 1
ATOM 2341 N N . GLU A 1 280 ? 15.463 38.893 25.885 1.00 27.08 280 GLU A N 1
ATOM 2342 C CA . GLU A 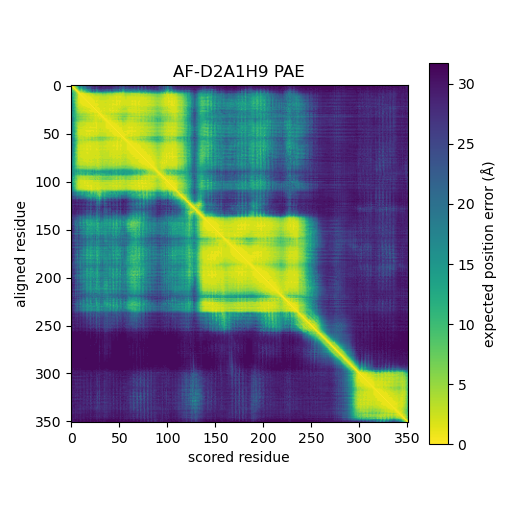1 280 ? 16.744 38.265 26.190 1.00 27.08 280 GLU A CA 1
ATOM 2343 C C . GLU A 1 280 ? 16.520 36.826 26.660 1.00 27.08 280 GLU A C 1
ATOM 2345 O O . GLU A 1 280 ? 15.725 36.527 27.549 1.00 27.08 280 GLU A O 1
ATOM 2350 N N . SER A 1 281 ? 17.179 35.927 25.941 1.00 32.09 281 SER A N 1
ATOM 2351 C CA . SER A 1 281 ? 17.592 34.613 26.395 1.00 32.09 281 SER A CA 1
ATOM 2352 C C . SER A 1 281 ? 18.710 34.792 27.413 1.00 32.09 281 SER A C 1
ATOM 2354 O O . SER A 1 281 ? 19.683 35.460 27.075 1.00 32.09 281 SER A O 1
ATOM 2356 N N . ASP A 1 282 ? 18.658 34.105 28.552 1.00 25.09 282 ASP A N 1
ATOM 2357 C CA . ASP A 1 282 ? 19.901 33.554 29.074 1.00 25.09 282 ASP A CA 1
ATOM 2358 C C . ASP A 1 282 ? 19.716 32.240 29.829 1.00 25.09 282 ASP A C 1
ATOM 2360 O O . ASP A 1 282 ? 18.742 31.975 30.535 1.00 25.09 282 ASP A O 1
ATOM 2364 N N . SER A 1 283 ? 20.709 31.415 29.564 1.00 29.44 283 SER A N 1
ATOM 2365 C CA . SER A 1 283 ? 21.092 30.168 30.170 1.00 29.44 283 SER A CA 1
ATOM 2366 C C . SER A 1 283 ? 21.581 30.357 31.606 1.00 29.44 283 SER A C 1
ATOM 2368 O O . SER A 1 283 ? 22.306 31.292 31.924 1.00 29.44 283 SER A O 1
ATOM 2370 N N . SER A 1 284 ? 21.250 29.417 32.485 1.00 30.70 284 SER A N 1
ATOM 2371 C CA . SER A 1 284 ? 22.163 28.994 33.552 1.00 30.70 284 SER A CA 1
ATOM 2372 C C . SER A 1 284 ? 21.719 27.648 34.109 1.00 30.70 284 SER A C 1
ATOM 2374 O O . SER A 1 284 ? 20.576 27.439 34.512 1.00 30.70 284 SER A O 1
ATOM 2376 N N . LEU A 1 285 ? 22.667 26.717 34.059 1.00 29.58 285 LEU A N 1
ATOM 2377 C CA . LEU A 1 285 ? 22.643 25.421 34.708 1.00 29.58 285 LEU A CA 1
ATOM 2378 C C . LEU A 1 285 ? 22.662 25.582 36.233 1.00 29.58 285 LEU A C 1
ATOM 2380 O O . LEU A 1 285 ? 23.493 26.316 36.762 1.00 29.58 285 LEU A O 1
ATOM 2384 N N . SER A 1 286 ? 21.879 24.762 36.929 1.00 31.83 286 SER A N 1
ATOM 2385 C CA . SER A 1 286 ? 22.307 24.180 38.201 1.00 31.83 286 SER A CA 1
ATOM 2386 C C . SER A 1 286 ? 22.125 22.667 38.125 1.00 31.83 286 SER A C 1
ATOM 2388 O O . SER A 1 286 ? 21.015 22.140 38.048 1.00 31.83 286 SER A O 1
ATOM 2390 N N . SER A 1 287 ? 23.260 21.983 38.059 1.00 32.22 287 SER A N 1
ATOM 2391 C CA . SER A 1 287 ? 23.423 20.540 38.128 1.00 32.22 287 SER A CA 1
ATOM 2392 C C . SER A 1 287 ? 23.060 20.034 39.521 1.00 32.22 287 SER A C 1
ATOM 2394 O O . SER A 1 287 ? 23.772 20.329 40.478 1.00 32.22 287 SER A O 1
ATOM 2396 N N . GLU A 1 288 ? 22.010 19.226 39.618 1.00 30.36 288 GLU A N 1
ATOM 2397 C CA . GLU A 1 288 ? 21.735 18.424 40.807 1.00 30.36 288 GLU A CA 1
ATOM 2398 C C . GLU A 1 288 ? 21.814 16.951 40.403 1.00 30.36 288 GLU A C 1
ATOM 2400 O O . GLU A 1 288 ? 20.926 16.372 39.775 1.00 30.36 288 GLU A O 1
ATOM 2405 N N . SER A 1 289 ? 22.990 16.387 40.658 1.00 31.22 289 SER A N 1
ATOM 2406 C CA . SER A 1 289 ? 23.371 15.010 40.386 1.00 31.22 289 SER A CA 1
ATOM 2407 C C . SER A 1 289 ? 22.618 14.059 41.312 1.00 31.22 289 SER A C 1
ATOM 2409 O O . SER A 1 289 ? 23.032 13.826 42.445 1.00 31.22 289 SER A O 1
ATOM 2411 N N . VAL A 1 290 ? 21.533 13.468 40.812 1.00 32.41 290 VAL A N 1
ATOM 2412 C CA . VAL A 1 290 ? 20.961 12.254 41.400 1.00 32.41 290 VAL A CA 1
ATOM 2413 C C . VAL A 1 290 ? 21.729 11.068 40.826 1.00 32.41 290 VAL A C 1
ATOM 2415 O O . VAL A 1 290 ? 21.540 10.685 39.671 1.00 32.41 290 VAL A O 1
ATOM 2418 N N . GLN A 1 291 ? 22.633 10.517 41.635 1.00 36.31 291 GLN A N 1
ATOM 2419 C CA . GLN A 1 291 ? 23.268 9.229 41.386 1.00 36.31 291 GLN A CA 1
ATOM 2420 C C . GLN A 1 291 ? 22.176 8.154 41.348 1.00 36.31 291 GLN A C 1
ATOM 2422 O O . GLN A 1 291 ? 21.554 7.843 42.361 1.00 36.31 291 GLN A O 1
ATOM 2427 N N . VAL A 1 292 ? 21.914 7.609 40.162 1.00 39.59 292 VAL A N 1
ATOM 2428 C CA . VAL A 1 292 ? 21.214 6.332 40.026 1.00 39.59 292 VAL A CA 1
ATOM 2429 C C . VAL A 1 292 ? 22.308 5.283 39.931 1.00 39.59 292 VAL A C 1
ATOM 2431 O O . VAL A 1 292 ? 22.959 5.166 38.894 1.00 39.59 292 VAL A O 1
ATOM 2434 N N . GLU A 1 293 ? 22.546 4.570 41.030 1.00 36.84 293 GLU A N 1
ATOM 2435 C CA . GLU A 1 293 ? 23.401 3.386 41.015 1.00 36.84 293 GLU A CA 1
ATOM 2436 C C . GLU A 1 293 ? 22.846 2.366 40.003 1.00 36.84 293 GLU A C 1
ATOM 2438 O O . GLU A 1 293 ? 21.648 2.050 40.049 1.00 36.84 293 GLU A O 1
ATOM 2443 N N . PRO A 1 294 ? 23.663 1.862 39.059 1.00 43.78 294 PRO A N 1
ATOM 2444 C CA . PRO A 1 294 ? 23.248 0.785 38.178 1.00 43.78 294 PRO A CA 1
ATOM 2445 C C . PRO A 1 294 ? 23.094 -0.486 39.009 1.00 43.78 294 PRO A C 1
ATOM 2447 O O . PRO A 1 294 ? 23.997 -0.864 39.749 1.00 43.78 294 PRO A O 1
ATOM 2450 N N . LYS A 1 295 ? 21.952 -1.161 38.867 1.00 44.06 295 LYS A N 1
ATOM 2451 C CA . LYS A 1 295 ? 21.827 -2.551 39.306 1.00 44.06 295 LYS A CA 1
ATOM 2452 C C . LYS A 1 295 ? 22.897 -3.362 38.584 1.00 44.06 295 LYS A C 1
ATOM 2454 O O . LYS A 1 295 ? 22.910 -3.354 37.355 1.00 44.06 295 LYS A O 1
ATOM 2459 N N . GLU A 1 296 ? 23.756 -4.028 39.346 1.00 52.91 296 GLU A N 1
ATOM 2460 C CA . GLU A 1 296 ? 24.648 -5.066 38.840 1.00 52.91 296 GLU A CA 1
ATOM 2461 C C . GLU A 1 296 ? 23.773 -6.179 38.250 1.00 52.91 296 GLU A C 1
ATOM 2463 O O . GLU A 1 296 ? 23.162 -6.976 38.961 1.00 52.91 296 GLU A O 1
ATOM 2468 N N . GLU A 1 297 ? 23.595 -6.139 36.932 1.00 60.22 297 GLU A N 1
ATOM 2469 C CA . GLU A 1 297 ? 23.231 -7.319 36.164 1.00 60.22 297 GLU A CA 1
ATOM 2470 C C . GLU A 1 297 ? 24.514 -8.149 36.096 1.00 60.22 297 GLU A C 1
ATOM 2472 O O . GLU A 1 297 ? 25.543 -7.621 35.674 1.00 60.22 297 GLU A O 1
ATOM 2477 N N . ASP A 1 298 ? 24.474 -9.394 36.580 1.00 64.62 298 ASP A N 1
ATOM 2478 C CA . ASP A 1 298 ? 25.588 -10.336 36.455 1.00 64.62 298 ASP A CA 1
ATOM 2479 C C . ASP A 1 298 ? 25.931 -10.467 34.964 1.00 64.62 298 ASP A C 1
ATOM 2481 O O . ASP A 1 298 ? 25.244 -11.170 34.223 1.00 64.62 298 ASP A O 1
ATOM 2485 N N . GLU A 1 299 ? 26.942 -9.720 34.509 1.00 78.75 299 GLU A N 1
ATOM 2486 C CA . GLU A 1 299 ? 27.365 -9.717 33.113 1.00 78.75 299 GLU A CA 1
ATOM 2487 C C . GLU A 1 299 ? 27.870 -11.111 32.764 1.00 78.75 299 GLU A C 1
ATOM 2489 O O . GLU A 1 299 ? 28.855 -11.589 33.336 1.00 78.75 299 GLU A O 1
ATOM 2494 N N . ASP A 1 300 ? 27.209 -11.776 31.819 1.00 82.50 300 ASP A N 1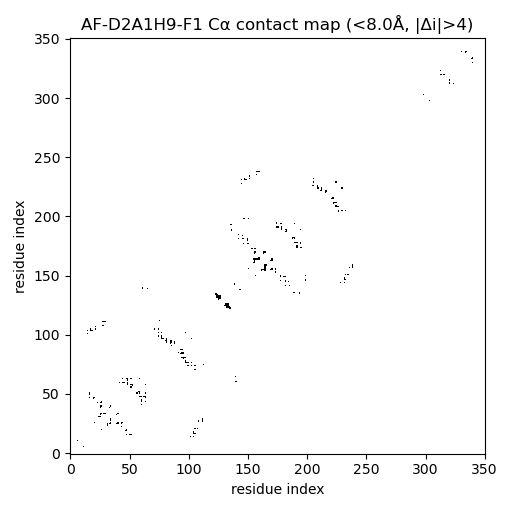
ATOM 2495 C CA . ASP A 1 300 ? 27.670 -13.080 31.387 1.00 82.50 300 ASP A CA 1
ATOM 2496 C C . ASP A 1 300 ? 28.871 -12.949 30.426 1.00 82.50 300 ASP A C 1
ATOM 2498 O O . ASP A 1 300 ? 29.322 -11.862 30.027 1.00 82.50 300 ASP A O 1
ATOM 2502 N N . GLN A 1 301 ? 29.457 -14.090 30.065 1.00 79.44 301 GLN A N 1
ATOM 2503 C CA . GLN A 1 301 ? 30.607 -14.110 29.165 1.00 79.44 301 GLN A CA 1
ATOM 2504 C C . GLN A 1 301 ? 30.268 -13.520 27.785 1.00 79.44 301 GLN A C 1
ATOM 2506 O O . GLN A 1 301 ? 31.147 -12.948 27.131 1.00 79.44 301 GLN A O 1
ATOM 2511 N N . PHE A 1 302 ? 29.018 -13.635 27.334 1.00 82.62 302 PHE A N 1
ATOM 2512 C CA . PHE A 1 302 ? 28.566 -13.105 26.053 1.00 82.62 302 PHE A CA 1
ATOM 2513 C C . PHE A 1 302 ? 28.397 -11.589 26.115 1.00 82.62 302 PHE A C 1
ATOM 2515 O O . PHE A 1 302 ? 28.823 -10.911 25.181 1.00 82.62 302 PHE A O 1
ATOM 2522 N N . ASP A 1 303 ? 27.888 -11.046 27.220 1.00 88.44 303 ASP A N 1
ATOM 2523 C CA . ASP A 1 303 ? 27.797 -9.606 27.465 1.00 88.44 303 ASP A CA 1
ATOM 2524 C C . ASP A 1 303 ? 29.184 -8.964 27.507 1.00 88.44 303 ASP A C 1
ATOM 2526 O O . ASP A 1 303 ? 29.443 -7.961 26.832 1.00 88.44 303 ASP A O 1
ATOM 2530 N N . THR A 1 304 ? 30.113 -9.591 28.231 1.00 90.38 304 THR A N 1
ATOM 2531 C CA . THR A 1 304 ? 31.509 -9.142 28.323 1.00 90.38 304 THR A CA 1
ATOM 2532 C C . THR A 1 304 ? 32.180 -9.166 26.947 1.00 90.38 304 THR A C 1
ATOM 2534 O O . THR A 1 304 ? 32.830 -8.200 26.528 1.00 90.38 304 THR A O 1
ATOM 2537 N N . THR A 1 305 ? 31.977 -10.253 26.195 1.00 84.44 305 THR A N 1
ATOM 2538 C CA . THR A 1 305 ? 32.502 -10.398 24.830 1.00 84.44 305 THR A CA 1
ATOM 2539 C C . THR A 1 305 ? 31.883 -9.362 23.891 1.00 84.44 305 THR A C 1
ATOM 2541 O O . THR A 1 305 ? 32.598 -8.705 23.135 1.00 84.44 305 THR A O 1
ATOM 2544 N N . GLY A 1 306 ? 30.569 -9.150 23.974 1.00 90.62 306 GLY A N 1
ATOM 2545 C CA . GLY A 1 306 ? 29.829 -8.183 23.170 1.00 90.62 306 GLY A CA 1
ATOM 2546 C C . GLY A 1 306 ? 30.276 -6.746 23.425 1.00 90.62 306 GLY A C 1
ATOM 2547 O O . GLY A 1 306 ? 30.494 -5.993 22.475 1.00 90.62 306 GLY A O 1
ATOM 2548 N N . LYS A 1 307 ? 30.502 -6.368 24.689 1.00 89.75 307 LYS A N 1
ATOM 2549 C CA . LYS A 1 307 ? 31.050 -5.052 25.058 1.00 89.75 307 LYS A CA 1
ATOM 2550 C C . LYS A 1 307 ? 32.463 -4.848 24.519 1.00 89.75 307 LYS A C 1
ATOM 2552 O O . LYS A 1 307 ? 32.758 -3.778 23.984 1.00 89.75 307 LYS A O 1
ATOM 2557 N N . SER A 1 308 ? 33.312 -5.873 24.604 1.00 86.50 308 SER A N 1
ATOM 2558 C CA . SER A 1 308 ? 34.665 -5.842 24.038 1.00 86.50 308 SER A CA 1
ATOM 2559 C C . SER A 1 308 ? 34.638 -5.644 22.516 1.00 86.50 308 SER A C 1
ATOM 2561 O O . SER A 1 308 ? 35.266 -4.717 22.000 1.00 86.50 308 SER A O 1
ATOM 2563 N N . LEU A 1 309 ? 33.825 -6.427 21.797 1.00 88.31 309 LEU A N 1
ATOM 2564 C CA . LEU A 1 309 ? 33.640 -6.292 20.347 1.00 88.31 309 LEU A CA 1
ATOM 2565 C C . LEU A 1 309 ? 33.079 -4.918 19.961 1.00 88.31 309 LEU A C 1
ATOM 2567 O O . LEU A 1 309 ? 33.555 -4.301 19.008 1.00 88.31 309 LEU A O 1
ATOM 2571 N N . ALA A 1 310 ? 32.107 -4.401 20.717 1.00 91.12 310 ALA A N 1
ATOM 2572 C CA . ALA A 1 310 ? 31.533 -3.081 20.481 1.00 91.12 310 ALA A CA 1
ATOM 2573 C C . ALA A 1 310 ? 32.570 -1.961 20.633 1.00 91.12 310 ALA A C 1
ATOM 2575 O O . ALA A 1 310 ? 32.531 -0.994 19.870 1.00 91.12 310 ALA A O 1
ATOM 2576 N N . ARG A 1 311 ? 33.505 -2.083 21.585 1.00 92.62 311 ARG A N 1
ATOM 2577 C CA . ARG A 1 311 ? 34.620 -1.138 21.726 1.00 92.62 311 ARG A CA 1
ATOM 2578 C C . ARG A 1 311 ? 35.531 -1.182 20.500 1.00 92.62 311 ARG A C 1
ATOM 2580 O O . ARG A 1 311 ? 35.756 -0.138 19.897 1.00 92.62 311 ARG A O 1
ATOM 2587 N N . ILE A 1 312 ? 35.958 -2.376 20.083 1.00 90.19 312 ILE A N 1
ATOM 2588 C CA . ILE A 1 312 ? 36.838 -2.554 18.915 1.00 90.19 312 ILE A CA 1
ATOM 2589 C C . ILE A 1 312 ? 36.175 -1.988 17.649 1.00 90.19 312 ILE A C 1
ATOM 2591 O O . ILE A 1 312 ? 36.801 -1.240 16.906 1.00 90.19 312 ILE A O 1
ATOM 2595 N N . LEU A 1 313 ? 34.887 -2.267 17.421 1.00 90.56 313 LEU A N 1
ATOM 2596 C CA . LEU A 1 313 ? 34.160 -1.740 16.261 1.00 90.56 313 LEU A CA 1
ATOM 2597 C C . LEU A 1 313 ? 34.090 -0.206 16.252 1.00 90.56 313 LEU A C 1
ATOM 2599 O O . LEU A 1 313 ? 34.158 0.383 15.177 1.00 90.56 313 LEU A O 1
ATOM 2603 N N . ARG A 1 314 ? 33.969 0.451 17.415 1.00 91.69 314 ARG A N 1
ATOM 2604 C CA . ARG A 1 314 ? 33.956 1.925 17.516 1.00 91.69 314 ARG A CA 1
ATOM 2605 C C . ARG A 1 314 ? 35.311 2.557 17.205 1.00 91.69 314 ARG A C 1
ATOM 2607 O O . ARG A 1 314 ? 35.338 3.699 16.764 1.00 91.69 314 ARG A O 1
ATOM 2614 N N . GLU A 1 315 ? 36.399 1.829 17.433 1.00 92.94 315 GLU A N 1
ATOM 2615 C CA . GLU A 1 315 ? 37.768 2.281 17.162 1.00 92.94 315 GLU A CA 1
ATOM 2616 C C . GLU A 1 315 ? 38.167 2.108 15.683 1.00 92.94 315 GLU A C 1
ATOM 2618 O O . GLU A 1 315 ? 39.093 2.765 15.213 1.00 92.94 315 GLU A O 1
ATOM 2623 N N . MET A 1 316 ? 37.453 1.272 14.917 1.00 92.12 316 MET A N 1
ATOM 2624 C CA . MET A 1 316 ? 37.681 1.100 13.476 1.00 92.12 316 MET A CA 1
ATOM 2625 C C . MET A 1 316 ? 37.182 2.299 12.654 1.00 92.12 316 MET A C 1
ATOM 2627 O O . MET A 1 316 ? 36.147 2.894 12.972 1.00 92.12 316 MET A O 1
ATOM 2631 N N . THR A 1 317 ? 37.851 2.590 11.530 1.00 93.06 317 THR A N 1
ATOM 2632 C CA . THR A 1 317 ? 37.330 3.520 10.510 1.00 93.06 317 THR A CA 1
ATOM 2633 C C . THR A 1 317 ? 36.003 3.014 9.944 1.00 93.06 317 THR A C 1
ATOM 2635 O O . THR A 1 317 ? 35.728 1.813 9.971 1.00 93.06 317 THR A O 1
ATOM 2638 N N . ASP A 1 318 ? 35.170 3.914 9.416 1.00 85.88 318 ASP A N 1
ATOM 2639 C CA . ASP A 1 318 ? 33.829 3.546 8.940 1.00 85.88 318 ASP A CA 1
ATOM 2640 C C . ASP A 1 318 ? 33.873 2.477 7.836 1.00 85.88 318 ASP A C 1
ATOM 2642 O O . ASP A 1 318 ? 33.085 1.533 7.857 1.00 85.88 318 ASP A O 1
ATOM 2646 N N . GLU A 1 319 ? 34.852 2.558 6.933 1.00 86.50 319 GLU A N 1
ATOM 2647 C CA . GLU A 1 319 ? 35.060 1.572 5.868 1.00 86.50 319 GLU A CA 1
ATOM 2648 C C . GLU A 1 319 ? 35.456 0.189 6.421 1.00 86.50 319 GLU A C 1
ATOM 2650 O O . GLU A 1 319 ? 34.836 -0.822 6.086 1.00 86.50 319 GLU A O 1
ATOM 2655 N N . GLN A 1 320 ? 36.419 0.130 7.348 1.00 90.75 320 GLN A N 1
ATOM 2656 C CA . GLN A 1 320 ? 36.845 -1.130 7.973 1.00 90.75 320 GLN A CA 1
ATOM 2657 C C . GLN A 1 320 ? 35.740 -1.749 8.833 1.00 90.75 320 GLN A C 1
ATOM 2659 O O . GLN A 1 320 ? 35.562 -2.967 8.853 1.00 90.75 320 GLN A O 1
ATOM 2664 N N . ARG A 1 321 ? 34.930 -0.913 9.490 1.00 94.44 321 ARG A N 1
ATOM 2665 C CA . ARG A 1 321 ? 33.777 -1.352 10.279 1.00 94.44 321 ARG A CA 1
ATOM 2666 C C . ARG A 1 321 ? 32.706 -2.012 9.413 1.00 94.44 321 ARG A C 1
ATOM 2668 O O . ARG A 1 321 ? 32.057 -2.950 9.874 1.00 94.44 321 ARG A O 1
ATOM 2675 N N . ILE A 1 322 ? 32.512 -1.560 8.171 1.00 84.56 322 ILE A N 1
ATOM 2676 C CA . ILE A 1 322 ? 31.589 -2.199 7.219 1.00 84.56 322 ILE A CA 1
ATOM 2677 C C . ILE A 1 322 ? 32.084 -3.608 6.866 1.00 84.56 322 ILE A C 1
ATOM 2679 O O . ILE A 1 322 ? 31.304 -4.561 6.941 1.00 84.56 322 ILE A O 1
ATOM 2683 N N . PHE A 1 323 ? 33.375 -3.765 6.553 1.00 88.31 323 PHE A N 1
ATOM 2684 C CA . PHE A 1 323 ? 33.959 -5.075 6.243 1.00 88.31 323 PHE A CA 1
ATOM 2685 C C . PHE A 1 323 ? 33.934 -6.027 7.444 1.00 88.31 323 PHE A C 1
ATOM 2687 O O . PHE A 1 323 ? 33.478 -7.164 7.313 1.00 88.31 323 PHE A O 1
ATOM 2694 N N . ALA A 1 324 ? 34.325 -5.550 8.629 1.00 89.81 324 ALA A N 1
ATOM 2695 C CA . ALA A 1 324 ? 34.274 -6.331 9.862 1.00 89.81 324 ALA A CA 1
ATOM 2696 C C . ALA A 1 324 ? 32.843 -6.797 10.182 1.00 89.81 324 ALA A C 1
ATOM 2698 O O . ALA A 1 324 ? 32.625 -7.970 10.479 1.00 89.81 324 ALA A O 1
ATOM 2699 N N . ASN A 1 325 ? 31.844 -5.916 10.046 1.00 88.00 325 ASN A N 1
ATOM 2700 C CA . ASN A 1 325 ? 30.441 -6.279 10.257 1.00 88.00 325 ASN A CA 1
ATOM 2701 C C . ASN A 1 325 ? 29.944 -7.336 9.267 1.00 88.00 325 ASN A C 1
ATOM 2703 O O . ASN A 1 325 ? 29.166 -8.204 9.659 1.00 88.00 325 ASN A O 1
ATOM 2707 N N . LYS A 1 326 ? 30.373 -7.281 8.001 1.00 87.56 326 LYS A N 1
ATOM 2708 C CA . LYS A 1 326 ? 30.020 -8.297 7.002 1.00 87.56 326 LYS A CA 1
ATOM 2709 C C . LYS A 1 326 ? 30.517 -9.682 7.433 1.00 87.56 326 LYS A C 1
ATOM 2711 O O . LYS A 1 326 ? 29.726 -10.618 7.456 1.00 87.56 326 LYS A O 1
ATOM 2716 N N . ILE A 1 327 ? 31.782 -9.779 7.845 1.00 89.94 327 ILE A N 1
ATOM 2717 C CA . ILE A 1 327 ? 32.407 -11.041 8.273 1.00 89.94 327 ILE A CA 1
ATOM 2718 C C . ILE A 1 327 ? 31.764 -11.564 9.560 1.00 89.94 327 ILE A C 1
ATOM 2720 O O . ILE A 1 327 ? 31.414 -12.737 9.641 1.00 89.94 327 ILE A O 1
ATOM 2724 N N . ILE A 1 328 ? 31.546 -10.695 10.554 1.00 90.00 328 ILE A N 1
ATOM 2725 C CA . ILE A 1 328 ? 30.880 -11.077 11.809 1.00 90.00 328 ILE A CA 1
ATOM 2726 C C . ILE A 1 328 ? 29.487 -11.643 11.515 1.00 90.00 328 ILE A C 1
ATOM 2728 O O . ILE A 1 328 ? 29.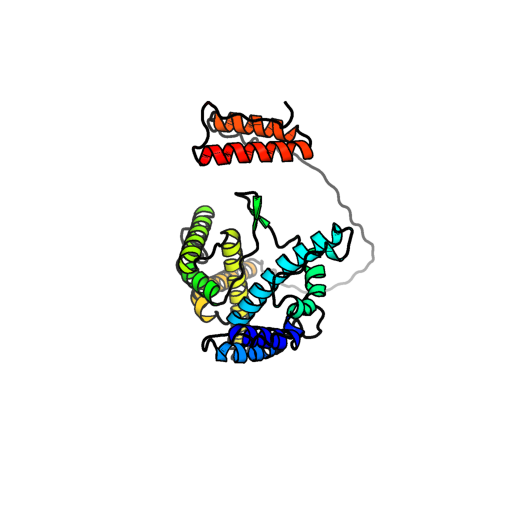135 -12.698 12.032 1.00 90.00 328 ILE A O 1
ATOM 2732 N N . ARG A 1 329 ? 28.702 -10.986 10.651 1.00 84.69 329 ARG A N 1
ATOM 2733 C CA . ARG A 1 329 ? 27.365 -11.466 10.265 1.00 84.69 329 ARG A CA 1
ATOM 2734 C C . ARG A 1 329 ? 27.413 -12.821 9.573 1.00 84.69 329 ARG A C 1
ATOM 2736 O O . ARG A 1 329 ? 26.578 -13.667 9.865 1.00 84.69 329 ARG A O 1
ATOM 2743 N N . GLU A 1 330 ? 28.378 -13.029 8.688 1.00 83.88 330 GLU A N 1
ATOM 2744 C CA . GLU A 1 330 ? 28.560 -14.293 7.975 1.00 83.88 330 GLU A CA 1
ATOM 2745 C C . GLU A 1 330 ? 28.912 -15.437 8.936 1.00 83.88 330 GLU A C 1
ATOM 2747 O O . GLU A 1 330 ? 28.270 -16.487 8.909 1.00 83.88 330 GLU A O 1
ATOM 2752 N N . VAL A 1 331 ? 29.842 -15.206 9.868 1.00 90.81 331 VAL A N 1
ATOM 2753 C CA . VAL A 1 331 ? 30.180 -16.177 10.921 1.00 90.81 331 VAL A CA 1
ATOM 2754 C C . VAL A 1 331 ? 28.963 -16.476 11.801 1.00 90.81 331 VAL A C 1
ATOM 2756 O O . VAL A 1 331 ? 28.672 -17.643 12.059 1.00 90.81 331 VAL A O 1
ATOM 2759 N N . MET A 1 332 ? 28.207 -15.454 12.216 1.00 88.06 332 MET A N 1
ATOM 2760 C CA . MET A 1 332 ? 27.001 -15.639 13.034 1.00 88.06 332 MET A CA 1
ATOM 2761 C C . MET A 1 332 ? 25.905 -16.408 12.288 1.00 88.06 332 MET A C 1
ATOM 2763 O O . MET A 1 332 ? 25.280 -17.287 12.876 1.00 88.06 332 MET A O 1
ATOM 2767 N N . TYR A 1 333 ? 25.705 -16.130 10.997 1.00 88.12 333 TYR A N 1
ATOM 2768 C CA . TYR A 1 333 ? 24.764 -16.858 10.145 1.00 88.12 333 TYR A CA 1
ATOM 2769 C C . TYR A 1 333 ? 25.136 -18.341 10.045 1.00 88.12 333 TYR A C 1
ATOM 2771 O O . TYR A 1 333 ? 24.308 -19.208 10.317 1.00 88.12 333 TYR A O 1
ATOM 2779 N N . HIS A 1 334 ? 26.396 -18.656 9.726 1.00 86.81 334 HIS A N 1
ATOM 2780 C CA . HIS A 1 334 ? 26.851 -20.047 9.671 1.00 86.81 334 HIS A CA 1
ATOM 2781 C C . HIS A 1 334 ? 26.803 -20.736 11.042 1.00 86.81 334 HIS A C 1
ATOM 2783 O O . HIS A 1 334 ? 26.552 -21.939 11.101 1.00 86.81 334 HIS A O 1
ATOM 2789 N N . GLY A 1 335 ? 26.989 -19.991 12.136 1.00 88.00 335 GLY A N 1
ATOM 2790 C CA . GLY A 1 335 ? 26.811 -20.493 13.498 1.00 88.00 335 GLY A CA 1
ATOM 2791 C C . GLY A 1 335 ? 25.357 -20.846 13.816 1.00 88.00 335 GLY A C 1
ATOM 2792 O O . GLY A 1 335 ? 25.098 -21.927 14.335 1.00 88.00 335 GLY A O 1
ATOM 2793 N N . GLN A 1 336 ? 24.403 -19.984 13.451 1.00 80.50 336 GLN A N 1
ATOM 2794 C CA . GLN A 1 336 ? 22.964 -20.228 13.639 1.00 80.50 336 GLN A CA 1
ATOM 2795 C C . GLN A 1 336 ? 22.448 -21.416 12.823 1.00 80.50 336 GLN A C 1
ATOM 2797 O O . GLN A 1 336 ? 21.522 -22.097 13.251 1.00 80.50 336 GLN A O 1
ATOM 2802 N N . MET A 1 337 ? 23.054 -21.662 11.663 1.00 85.81 337 MET A N 1
ATOM 2803 C CA . MET A 1 337 ? 22.735 -22.798 10.798 1.00 85.81 337 MET A CA 1
ATOM 2804 C C . MET A 1 337 ? 23.480 -24.086 11.187 1.00 85.81 337 MET A C 1
ATOM 2806 O O . MET A 1 337 ? 23.415 -25.059 10.445 1.00 85.81 337 MET A O 1
ATOM 2810 N N . GLU A 1 338 ? 24.213 -24.095 12.307 1.00 88.62 338 GLU A N 1
ATOM 2811 C CA . GLU A 1 338 ? 25.017 -25.237 12.777 1.00 88.62 338 GLU A CA 1
ATOM 2812 C C . GLU A 1 338 ? 26.062 -25.729 11.749 1.00 88.62 338 GLU A C 1
ATOM 2814 O O . GLU A 1 338 ? 26.473 -26.886 11.743 1.00 88.62 338 GLU A O 1
ATOM 2819 N N . HIS A 1 339 ? 26.529 -24.839 10.869 1.00 85.44 339 HIS A N 1
ATOM 2820 C CA . HIS A 1 339 ? 27.501 -25.157 9.815 1.00 85.44 339 HIS A CA 1
ATOM 2821 C C . HIS A 1 339 ? 28.963 -24.941 10.243 1.00 85.44 339 HIS A C 1
ATOM 2823 O O . HIS A 1 339 ? 29.883 -25.307 9.507 1.00 85.44 339 HIS A O 1
ATOM 2829 N N . LEU A 1 340 ? 29.205 -24.314 11.400 1.00 89.06 340 LEU A N 1
ATOM 2830 C CA . LEU A 1 340 ? 30.558 -24.096 11.911 1.00 89.06 340 LEU A CA 1
ATOM 2831 C C . LEU A 1 340 ? 31.135 -25.389 12.491 1.00 89.06 340 LEU A C 1
ATOM 2833 O O . LEU A 1 340 ? 30.515 -26.067 13.305 1.00 89.06 340 LEU A O 1
ATOM 2837 N N . THR A 1 341 ? 32.362 -25.705 12.094 1.00 91.50 341 THR A N 1
ATOM 2838 C CA . THR A 1 341 ? 33.114 -26.879 12.550 1.00 91.50 341 THR A CA 1
ATOM 2839 C C . THR A 1 341 ? 34.476 -26.443 13.081 1.00 91.50 341 THR A C 1
ATOM 2841 O O . THR A 1 341 ? 34.922 -25.326 12.825 1.00 91.50 341 THR A O 1
ATOM 2844 N N . ALA A 1 342 ? 35.201 -27.334 13.763 1.00 86.62 342 ALA A N 1
ATOM 2845 C CA . ALA A 1 342 ? 36.577 -27.056 14.196 1.00 86.62 342 ALA A CA 1
ATOM 2846 C C . ALA A 1 342 ? 37.541 -26.757 13.022 1.00 86.62 342 ALA A C 1
ATOM 2848 O O . ALA A 1 342 ? 38.610 -26.184 13.224 1.00 86.62 342 ALA A O 1
ATOM 2849 N N . SER A 1 343 ? 37.168 -27.132 11.793 1.00 87.56 343 SER A N 1
ATOM 2850 C CA . SER A 1 343 ? 37.894 -26.815 10.559 1.00 87.56 343 SER A CA 1
ATOM 2851 C C . SER A 1 343 ? 37.498 -25.485 9.913 1.00 87.56 343 SER A C 1
ATOM 2853 O O . SER A 1 343 ? 38.147 -25.084 8.948 1.00 87.56 343 SER A O 1
ATOM 2855 N N . SER A 1 344 ? 36.463 -24.798 10.402 1.00 88.88 344 SER A N 1
ATOM 2856 C CA . SER A 1 344 ? 36.038 -23.507 9.858 1.00 88.88 344 SER A CA 1
ATOM 2857 C C . SER A 1 344 ? 37.127 -22.456 10.075 1.00 88.88 344 SER A C 1
ATOM 2859 O O . SER A 1 344 ? 37.594 -22.246 11.193 1.00 88.88 344 SER A O 1
ATOM 2861 N N . ARG A 1 345 ? 37.542 -21.788 8.996 1.00 85.88 345 ARG A N 1
ATOM 2862 C CA . ARG A 1 345 ? 38.557 -20.730 9.025 1.00 85.88 345 ARG A CA 1
ATOM 2863 C C . ARG A 1 345 ? 38.081 -19.534 8.224 1.00 85.88 345 ARG A C 1
ATOM 2865 O O . ARG A 1 345 ? 37.434 -19.692 7.194 1.00 85.88 345 ARG A O 1
ATOM 2872 N N . PHE A 1 346 ? 38.438 -18.350 8.698 1.00 82.25 346 PHE A N 1
ATOM 2873 C CA . PHE A 1 346 ? 38.342 -17.128 7.916 1.00 82.25 346 PHE A CA 1
ATOM 2874 C C . PHE A 1 346 ? 39.612 -16.981 7.069 1.00 82.25 346 PHE A C 1
ATOM 2876 O O . PHE A 1 346 ? 40.715 -17.123 7.598 1.00 82.25 346 PHE A O 1
ATOM 2883 N N . SER A 1 347 ? 39.452 -16.712 5.773 1.00 78.75 347 SER A N 1
ATOM 2884 C CA . SER A 1 347 ? 40.549 -16.422 4.849 1.00 78.75 347 SER A CA 1
ATOM 2885 C C . SER A 1 347 ? 40.352 -15.026 4.275 1.00 78.75 347 SER A C 1
ATOM 2887 O O . SER A 1 347 ? 39.264 -14.696 3.808 1.00 78.75 347 SER A O 1
ATOM 2889 N N . LEU A 1 348 ? 41.401 -14.209 4.315 1.00 73.94 348 LEU A N 1
ATOM 2890 C CA . LEU A 1 348 ? 41.485 -12.998 3.509 1.00 73.94 348 LEU A CA 1
ATOM 2891 C C . LEU A 1 348 ? 42.053 -13.439 2.163 1.00 73.94 348 LEU A C 1
ATOM 2893 O O . LEU A 1 348 ? 43.160 -13.971 2.134 1.00 73.94 348 LEU A O 1
ATOM 2897 N N . ASP A 1 349 ? 41.299 -13.287 1.076 1.00 64.12 349 ASP A N 1
ATOM 2898 C CA . ASP A 1 349 ? 41.791 -13.645 -0.257 1.00 64.12 349 ASP A CA 1
ATOM 2899 C C . ASP A 1 349 ? 43.117 -12.916 -0.538 1.00 64.12 349 ASP A C 1
ATOM 2901 O O . ASP A 1 349 ? 43.154 -11.687 -0.619 1.00 64.12 349 ASP A O 1
ATOM 2905 N N . GLY A 1 350 ? 44.210 -13.685 -0.639 1.00 56.25 350 GLY A N 1
ATOM 2906 C CA . GLY A 1 350 ? 45.563 -13.155 -0.832 1.00 56.25 350 GLY A CA 1
ATOM 2907 C C . GLY A 1 350 ? 46.700 -13.897 -0.117 1.00 56.25 350 GLY A C 1
ATOM 2908 O O . GLY A 1 350 ? 47.638 -13.241 0.335 1.00 56.25 350 GLY A O 1
ATOM 2909 N N . SER A 1 351 ? 46.664 -15.228 0.007 1.00 34.91 351 SER A N 1
ATOM 2910 C CA . SER A 1 351 ? 47.845 -16.063 0.319 1.00 34.91 351 SER A CA 1
ATOM 2911 C C . SER A 1 351 ? 47.710 -17.447 -0.293 1.00 34.91 351 SER A C 1
ATOM 2913 O O . SER A 1 351 ? 46.634 -18.054 -0.095 1.00 34.91 351 SER A O 1
#

InterPro domains:
  IPR006578 MADF domain [PF10545] (17-108)
  IPR006578 MADF domain [PF10545] (147-236)
  IPR006578 MADF domain [PS51029] (16-114)
  IPR006578 MADF domain [PS51029] (146-241)

Radius of gyration: 30.88 Å; Cα contacts (8 Å, |Δi|>4): 187; chains: 1; bounding box: 77×86×86 Å

Mean predicted aligned error: 19.57 Å

Solvent-accessible surface area (backbone atoms only — not comparable to full-atom values): 21669 Å² total; per-residue (Å²): 134,85,80,82,71,80,72,51,72,67,54,51,49,50,52,52,53,45,48,53,52,64,75,36,48,51,77,71,39,82,85,37,92,58,37,83,38,65,67,65,41,49,53,54,40,50,60,51,20,58,60,43,31,79,82,36,77,83,44,39,64,58,52,49,49,50,52,51,52,52,52,51,53,54,46,50,57,47,50,49,50,31,51,53,30,54,73,70,38,90,48,84,84,62,34,52,74,76,83,55,88,63,47,78,72,52,52,85,51,48,69,57,49,56,55,43,61,74,62,44,76,74,56,49,48,68,37,92,88,76,63,49,80,45,69,74,73,85,76,46,70,66,58,48,49,54,47,47,57,50,54,70,75,43,50,37,75,72,31,84,82,36,92,44,39,84,36,65,66,62,35,51,52,49,48,45,54,44,34,55,53,48,25,70,77,66,77,44,87,67,57,53,68,55,53,53,49,49,55,53,50,54,52,50,54,49,52,52,52,51,50,50,38,55,55,27,53,77,69,74,41,92,64,77,84,81,57,91,60,46,77,78,51,50,83,52,48,68,51,51,58,49,51,53,53,53,52,50,55,53,50,51,53,58,64,71,67,59,81,86,76,82,88,76,91,81,88,79,89,84,90,79,89,85,83,81,90,79,90,79,89,82,87,80,88,81,88,78,86,76,84,74,80,78,79,85,67,85,73,47,74,66,54,54,50,50,53,52,52,53,51,55,50,69,73,42,55,75,70,57,36,53,55,50,51,52,53,52,50,51,54,50,50,37,48,76,67,69,68,65,50,97,82,65,75,90,78,76,95,85,128

Foldseek 3Di:
DPPPDDDDPVRVLVLVLLVLVLVCCLQQPCPDPCVVPPVVNLVSLVVSQVSVCVPPVPRDSLNSVVVVVVVVVLLLVQVVQQVVQVVVDPDPVSRDDGPPPCNVSCVSNVVVVVVCVVVCVPQFDQDPVQRDGDGQDDCGPVLLLLLLVLVLVCCLCQAPPDPNVPPPVVNLVSLVVSQVSSCVVPVDHHDSVSSVVSVVVVVVLLVVQVVVCVVCVVVVHDDDGPPPCNVSNCSNVVRVVVVVVVVVVVVVVVVVPDDDDDDDDDDDDDDDDDDDDDDDDDDDDDDDDDDDDDDPDPQDPVNVVVVVVVVVLVVDDPVVSVVVVVVVVVVVVCVVVVNDDPPDDDDDPDD